Protein AF-A0A7R9QHU3-F1 (afdb_monomer_lite)

Sequence (193 aa):
MTLNDFYNGLKALDESSGYHNIDVPKVTAHYLKGVNTSDSLALRTAFSALAGDLMLGCPTYLFAKRFAQTVKESQRVYFYELLYATNYFAKLMNCDVKTVGICHAMDLPFVFGLPLLDPNNYTPEDLFYSNYIMKMWTKFATDGHLNRDWPQLLNDDPSGAPKVHGLDPKNLPLVLKDPFHETCDGVWADYFL

pLDDT: mean 91.59, std 7.09, range [64.44, 98.0]

Organism: NCBI:txid1979941

Secondary structure (DSSP, 8-state):
--HHHHHHHHHHHHHHHS-----HHHHHHHHTTT--TT-HHHHHHHHHHHHHIIIIIHHHHHHHHHHHHHS-TTS----EEE----HHHHHHTT--HHHH-SPTTTTHHHHTTHHHH-TTSS-HHHHHHHHHHHHHHHHHHHHS---TTS--SS-S-TTSPPEEEEE-TTS-SEEEESTTIIIIIIIIHHHH-

InterPro domains:
  IPR002018 Carboxylesterase, type B [PF00135] (26-156)
  IPR029058 Alpha/Beta hydrolase fold [G3DSA:3.40.50.1820] (1-192)
  IPR029058 Alpha/Beta hydrolase fold [SSF53474] (18-184)
  IPR050654 Acetylcholinesterase-related enzymes [PTHR43918] (19-150)

Foldseek 3Di:
DAPVVLLVLVVVCCVPVVLHDAPSVLLCCVLCPVFPRVDPLSSLQSSLVSCCCSPPNLLPLVVLLVCCLPDDLVQFGFAADEQDAWPLVCVVVVHPCVRHNDDPPRCVCLCVVVCVVCVVSGDPLSNQLSVVNVVQVVCCVPPVDDDPLGDTQAHVHSVAFGWYQYRDSVDGRDIDTNPCCCPNVVRNVVSND

Radius of gyration: 18.26 Å; chains: 1; bounding box: 40×47×42 Å

Structure (mmCIF, N/CA/C/O backbone):
data_AF-A0A7R9QHU3-F1
#
_entry.id   AF-A0A7R9QHU3-F1
#
loop_
_atom_site.group_PDB
_atom_site.id
_atom_site.type_symbol
_atom_site.label_atom_id
_atom_site.label_alt_id
_atom_site.label_comp_id
_atom_site.label_asym_id
_atom_site.label_entity_id
_atom_site.label_seq_id
_atom_site.pdbx_PDB_ins_code
_atom_site.Cartn_x
_atom_site.Cartn_y
_atom_site.Cartn_z
_atom_site.occupancy
_atom_site.B_iso_or_equiv
_atom_site.auth_seq_id
_atom_site.auth_comp_id
_atom_site.auth_asym_id
_atom_site.auth_atom_id
_atom_site.pdbx_PDB_model_num
ATOM 1 N N . MET A 1 1 ? 11.045 5.238 -19.648 1.00 89.69 1 MET A N 1
ATOM 2 C CA . MET A 1 1 ? 11.011 6.364 -18.708 1.00 89.69 1 MET A CA 1
ATOM 3 C C . MET A 1 1 ? 12.435 6.808 -18.530 1.00 89.69 1 MET A C 1
ATOM 5 O O . MET A 1 1 ? 13.282 5.999 -18.172 1.00 89.69 1 MET A O 1
ATOM 9 N N . THR A 1 2 ? 12.693 8.053 -18.875 1.00 96.31 2 THR A N 1
ATOM 10 C CA . THR A 1 2 ? 13.937 8.753 -18.586 1.00 96.31 2 THR A CA 1
ATOM 11 C C . THR A 1 2 ? 13.806 9.491 -17.257 1.00 96.31 2 THR A C 1
ATOM 13 O O . THR A 1 2 ? 12.703 9.661 -16.735 1.00 96.31 2 THR A O 1
ATOM 16 N N . LEU A 1 3 ? 14.922 9.980 -16.722 1.00 95.44 3 LEU A N 1
ATOM 17 C CA . LEU A 1 3 ? 14.892 10.844 -15.545 1.00 95.44 3 LEU A CA 1
ATOM 18 C C . LEU A 1 3 ? 14.071 12.128 -15.800 1.00 95.44 3 LEU A C 1
ATOM 20 O O . LEU A 1 3 ? 13.355 12.595 -14.921 1.00 95.44 3 LEU A O 1
ATOM 24 N N . ASN A 1 4 ? 14.109 12.665 -17.023 1.00 96.38 4 ASN A N 1
ATOM 25 C CA . ASN A 1 4 ? 13.292 13.818 -17.406 1.00 96.38 4 ASN A CA 1
ATOM 26 C C . ASN A 1 4 ? 11.789 13.489 -17.385 1.00 96.38 4 ASN A C 1
ATOM 28 O O . ASN A 1 4 ? 10.991 14.295 -16.914 1.00 96.38 4 ASN A O 1
ATOM 32 N N . ASP A 1 5 ? 11.408 12.289 -17.836 1.00 96.12 5 ASP A N 1
ATOM 33 C CA . ASP A 1 5 ? 10.018 11.822 -17.761 1.00 96.12 5 ASP A CA 1
ATOM 34 C C . ASP A 1 5 ? 9.541 11.718 -16.306 1.00 96.12 5 ASP A C 1
ATOM 36 O O . ASP A 1 5 ? 8.406 12.086 -16.022 1.00 96.12 5 ASP A O 1
ATOM 40 N N . PHE A 1 6 ? 10.401 11.262 -15.384 1.00 96.19 6 PHE A N 1
ATOM 41 C CA . PHE A 1 6 ? 10.091 11.192 -13.951 1.00 96.19 6 PHE A CA 1
ATOM 42 C C . PHE A 1 6 ? 9.749 12.580 -13.388 1.00 96.19 6 PHE A C 1
ATOM 44 O O . PHE A 1 6 ? 8.698 12.762 -12.775 1.00 96.19 6 PHE A O 1
ATOM 51 N N . TYR A 1 7 ? 10.599 13.581 -13.647 1.00 95.06 7 TYR A N 1
ATOM 52 C CA . TYR A 1 7 ? 10.363 14.954 -13.188 1.00 95.06 7 TYR A CA 1
ATOM 53 C C . TYR A 1 7 ? 9.100 15.568 -13.789 1.00 95.06 7 TYR A C 1
ATOM 55 O O . TYR A 1 7 ? 8.327 16.211 -13.079 1.00 95.06 7 TYR A O 1
ATOM 63 N N . ASN A 1 8 ? 8.882 15.381 -15.091 1.00 94.44 8 ASN A N 1
ATOM 64 C CA . ASN A 1 8 ? 7.693 15.906 -15.758 1.00 94.44 8 ASN A CA 1
ATOM 65 C C . ASN A 1 8 ? 6.422 15.216 -15.257 1.00 94.44 8 ASN A C 1
ATOM 67 O O . ASN A 1 8 ? 5.408 15.881 -15.072 1.00 94.44 8 ASN A O 1
ATOM 71 N N . GLY A 1 9 ? 6.489 13.911 -14.983 1.00 93.81 9 GLY A N 1
ATOM 72 C CA . GLY A 1 9 ? 5.398 13.164 -14.371 1.00 93.81 9 GLY A CA 1
ATOM 73 C C . GLY A 1 9 ? 5.040 13.695 -12.984 1.00 93.81 9 GLY A C 1
ATOM 74 O O . GLY A 1 9 ? 3.865 13.905 -12.709 1.00 93.81 9 GLY A O 1
ATOM 75 N N . LEU A 1 10 ? 6.035 13.978 -12.136 1.00 92.75 10 LEU A N 1
ATOM 76 C CA . LEU A 1 10 ? 5.798 14.540 -10.802 1.00 92.75 10 LEU A CA 1
ATOM 77 C C . LEU A 1 10 ? 5.143 15.925 -10.879 1.00 92.75 10 LEU A C 1
ATOM 79 O O . LEU A 1 10 ? 4.181 16.182 -10.166 1.00 92.75 10 LEU A O 1
ATOM 83 N N . LYS A 1 11 ? 5.604 16.792 -11.786 1.00 90.44 11 LYS A N 1
ATOM 84 C CA . LYS A 1 11 ? 4.978 18.107 -12.009 1.00 90.44 11 LYS A CA 1
ATOM 85 C C . LYS A 1 11 ? 3.532 17.985 -12.490 1.00 90.44 11 LYS A C 1
ATOM 87 O O . LYS A 1 11 ? 2.659 18.675 -11.985 1.00 90.44 11 LYS A O 1
ATOM 92 N N . ALA A 1 12 ? 3.263 17.069 -13.420 1.00 90.19 12 ALA A N 1
ATOM 93 C CA . ALA A 1 12 ? 1.901 16.824 -13.886 1.00 90.19 12 ALA A CA 1
ATOM 94 C C . ALA A 1 12 ? 0.993 16.283 -12.762 1.00 90.19 12 ALA A C 1
ATOM 96 O O . ALA A 1 12 ? -0.193 16.614 -12.706 1.00 90.19 12 ALA A O 1
ATOM 97 N N . LEU A 1 13 ? 1.534 15.464 -11.853 1.00 88.25 13 LEU A N 1
ATOM 98 C CA . LEU A 1 13 ? 0.808 14.993 -10.672 1.00 88.25 13 LEU A CA 1
ATOM 99 C C . LEU A 1 13 ? 0.536 16.129 -9.673 1.00 88.25 13 LEU A C 1
ATOM 101 O O . LEU A 1 13 ? -0.584 16.226 -9.184 1.00 88.25 13 LEU A O 1
ATOM 105 N N . ASP A 1 14 ? 1.499 17.013 -9.412 1.00 86.06 14 ASP A N 1
ATOM 106 C CA . ASP A 1 14 ? 1.311 18.220 -8.583 1.00 86.06 14 ASP A CA 1
ATOM 107 C C . ASP A 1 14 ? 0.169 19.099 -9.128 1.00 86.06 14 ASP A C 1
ATOM 109 O O . ASP A 1 14 ? -0.769 19.445 -8.413 1.00 86.06 14 ASP A O 1
ATOM 113 N N . GLU A 1 15 ? 0.173 19.360 -10.437 1.00 83.94 15 GLU A N 1
ATOM 114 C CA . GLU A 1 15 ? -0.852 20.174 -11.101 1.00 83.94 15 GLU A CA 1
ATOM 115 C C . GLU A 1 15 ? -2.251 19.538 -11.072 1.00 83.94 15 GLU A C 1
ATOM 117 O O . GLU A 1 15 ? -3.251 20.249 -10.953 1.00 83.94 15 GLU A O 1
ATOM 122 N N . SER A 1 16 ? -2.341 18.210 -11.193 1.00 81.62 16 SER A N 1
ATOM 123 C CA . SER A 1 16 ? -3.623 17.496 -11.310 1.00 81.62 16 SER A CA 1
ATOM 124 C C . SER A 1 16 ? -4.210 17.024 -9.982 1.00 81.62 16 SER A C 1
ATOM 126 O O . SER A 1 16 ? -5.420 16.817 -9.897 1.00 81.62 16 SER A O 1
ATOM 128 N N . SER A 1 17 ? -3.385 16.848 -8.952 1.00 73.62 17 SER A N 1
ATOM 129 C CA . SER A 1 17 ? -3.816 16.303 -7.661 1.00 73.62 17 SER A CA 1
ATOM 130 C C . SER A 1 17 ? -4.460 17.341 -6.736 1.00 73.62 17 SER A C 1
ATOM 132 O O . SER A 1 17 ? -5.126 16.971 -5.773 1.00 73.62 17 SER A O 1
ATOM 134 N N . GLY A 1 18 ? -4.306 18.638 -7.028 1.00 71.75 18 GLY A N 1
ATOM 135 C CA . GLY A 1 18 ? -4.856 19.732 -6.217 1.00 71.75 18 GLY A CA 1
ATOM 136 C C . GLY A 1 18 ? -4.075 20.016 -4.926 1.00 71.75 18 GLY A C 1
ATOM 137 O O . GLY A 1 18 ? -4.385 20.985 -4.233 1.00 71.75 18 GLY A O 1
ATOM 138 N N . TYR A 1 19 ? -3.038 19.225 -4.626 1.00 68.75 19 TYR A N 1
ATOM 139 C CA . TYR A 1 19 ? -2.093 19.431 -3.524 1.00 68.75 19 TYR A CA 1
ATOM 140 C C . TYR A 1 19 ? -0.988 20.398 -3.963 1.00 68.75 19 TYR A C 1
ATOM 142 O O . TYR A 1 19 ? 0.171 20.025 -4.080 1.00 68.75 19 TYR A O 1
ATOM 150 N N . HIS A 1 20 ? -1.362 21.629 -4.310 1.00 69.19 20 HIS A N 1
ATOM 151 C CA . HIS A 1 20 ? -0.448 22.582 -4.936 1.00 69.19 20 HIS A CA 1
ATOM 152 C C . HIS A 1 20 ? 0.850 22.794 -4.132 1.00 69.19 20 HIS A C 1
ATOM 154 O O . HIS A 1 20 ? 0.797 23.055 -2.928 1.00 69.19 20 HIS A O 1
ATOM 160 N N . ASN A 1 21 ? 1.982 22.849 -4.848 1.00 84.06 21 ASN A N 1
ATOM 161 C CA . ASN A 1 21 ? 3.332 23.184 -4.366 1.00 84.06 21 ASN A CA 1
ATOM 162 C C . ASN A 1 21 ? 4.138 22.009 -3.784 1.00 84.06 21 ASN A C 1
ATOM 164 O O . ASN A 1 21 ? 4.861 22.184 -2.798 1.00 84.06 21 ASN A O 1
ATOM 168 N N . ILE A 1 22 ? 4.079 20.830 -4.409 1.00 89.38 22 ILE A N 1
ATOM 169 C CA . ILE A 1 22 ? 4.993 19.728 -4.076 1.00 89.38 22 ILE A CA 1
ATOM 170 C C . ILE A 1 22 ? 6.465 20.176 -4.208 1.00 89.38 22 ILE A C 1
ATOM 172 O O . ILE A 1 22 ? 6.896 20.701 -5.239 1.00 89.38 22 ILE A O 1
ATOM 176 N N . ASP A 1 23 ? 7.278 19.907 -3.179 1.00 91.56 23 ASP A N 1
ATOM 177 C CA . ASP A 1 23 ? 8.732 20.115 -3.218 1.00 91.56 23 ASP A CA 1
ATOM 178 C C . ASP A 1 23 ? 9.370 19.018 -4.082 1.00 91.56 23 ASP A C 1
ATOM 180 O O . ASP A 1 23 ? 9.731 17.931 -3.619 1.00 91.56 23 ASP A O 1
ATOM 184 N N . VAL A 1 24 ? 9.467 19.305 -5.382 1.00 90.50 24 VAL A N 1
ATOM 185 C CA . VAL A 1 24 ? 10.004 18.381 -6.388 1.00 90.50 24 VAL A CA 1
ATOM 186 C C . VAL A 1 24 ? 11.401 17.865 -6.007 1.00 90.50 24 VAL A C 1
ATOM 188 O O . VAL A 1 24 ? 11.597 16.648 -6.086 1.00 90.50 24 VAL A O 1
ATOM 191 N N . PRO A 1 25 ? 12.375 18.701 -5.582 1.00 92.06 25 PRO A N 1
ATOM 192 C CA . PRO A 1 25 ? 13.653 18.219 -5.057 1.00 92.06 25 PRO A CA 1
ATOM 193 C C . PRO A 1 25 ? 13.531 17.237 -3.883 1.00 92.06 25 PRO A C 1
ATOM 195 O O . PRO A 1 25 ? 14.127 16.160 -3.961 1.00 92.06 25 PRO A O 1
ATOM 198 N N . LYS A 1 26 ? 12.763 17.567 -2.832 1.00 93.31 26 LYS A N 1
ATOM 199 C CA . LYS A 1 26 ? 12.579 16.711 -1.640 1.00 93.31 26 LYS A CA 1
ATOM 200 C C . LYS A 1 26 ? 11.989 15.356 -2.026 1.00 93.31 26 LYS A C 1
ATOM 202 O O . LYS A 1 26 ? 12.568 14.317 -1.706 1.00 93.31 26 LYS A O 1
ATOM 207 N N . VAL A 1 27 ? 10.875 15.363 -2.759 1.00 94.81 27 VAL A N 1
ATOM 208 C CA . VAL A 1 27 ? 10.176 14.139 -3.180 1.00 94.81 27 VAL A CA 1
ATOM 209 C C . VAL A 1 27 ? 11.062 13.302 -4.097 1.00 94.81 27 VAL A C 1
ATOM 211 O O . VAL A 1 27 ? 11.220 12.100 -3.889 1.00 94.81 27 VAL A O 1
ATOM 214 N N . THR A 1 28 ? 11.710 13.920 -5.085 1.00 94.75 28 THR A N 1
ATOM 215 C CA . THR A 1 28 ? 12.564 13.172 -6.015 1.00 94.75 28 THR A CA 1
ATOM 216 C C . THR A 1 28 ? 13.770 12.552 -5.306 1.00 94.75 28 THR A C 1
ATOM 218 O O . THR A 1 28 ? 14.127 11.411 -5.598 1.00 94.75 28 THR A O 1
ATOM 221 N N . ALA A 1 29 ? 14.384 13.260 -4.353 1.00 95.44 29 ALA A N 1
ATOM 222 C CA . ALA A 1 29 ? 15.497 12.728 -3.572 1.00 95.44 29 ALA A CA 1
ATOM 223 C C . ALA A 1 29 ? 15.094 11.499 -2.741 1.00 95.44 29 ALA A C 1
ATOM 225 O O . ALA A 1 29 ? 15.884 10.560 -2.642 1.00 95.44 29 ALA A O 1
ATOM 226 N N . HIS A 1 30 ? 13.873 11.478 -2.193 1.00 97.06 30 HIS A N 1
ATOM 227 C CA . HIS A 1 30 ? 13.332 10.320 -1.474 1.00 97.06 30 HIS A CA 1
ATOM 228 C C . HIS A 1 30 ? 13.179 9.103 -2.392 1.00 97.06 30 HIS A C 1
ATOM 230 O O . HIS A 1 30 ? 13.771 8.056 -2.137 1.00 97.06 30 HIS A O 1
ATOM 236 N N . TYR A 1 31 ? 12.455 9.254 -3.506 1.00 96.94 31 TYR A N 1
ATOM 237 C CA . TYR A 1 31 ? 12.106 8.128 -4.382 1.00 96.94 31 TYR A CA 1
ATOM 238 C C . TYR A 1 31 ? 13.239 7.649 -5.292 1.00 96.94 31 TYR A C 1
ATOM 240 O O . TYR A 1 31 ? 13.209 6.506 -5.743 1.00 96.94 31 TYR A O 1
ATOM 248 N N . LEU A 1 32 ? 14.245 8.481 -5.573 1.00 97.12 32 LEU A N 1
ATOM 249 C CA . LEU A 1 32 ? 15.414 8.075 -6.361 1.00 97.12 32 LEU A CA 1
ATOM 250 C C . LEU A 1 32 ? 16.606 7.632 -5.503 1.00 97.12 32 LEU A C 1
ATOM 252 O O . LEU A 1 32 ? 17.664 7.299 -6.046 1.00 97.12 32 LEU A O 1
ATOM 256 N N . LYS A 1 33 ? 16.463 7.587 -4.173 1.00 96.94 33 LYS A N 1
ATOM 257 C CA . LYS A 1 33 ? 17.523 7.125 -3.272 1.00 96.94 33 LYS A CA 1
ATOM 258 C C . LYS A 1 33 ? 17.899 5.673 -3.587 1.00 96.94 33 LYS A C 1
ATOM 260 O O . LYS A 1 33 ? 17.120 4.752 -3.375 1.00 96.94 33 LYS A O 1
ATOM 265 N N . GLY A 1 34 ? 19.119 5.468 -4.085 1.00 96.06 34 GLY A N 1
ATOM 266 C CA . GLY A 1 34 ? 19.627 4.140 -4.456 1.00 96.06 34 GLY A CA 1
ATOM 267 C C . GLY A 1 34 ? 19.073 3.580 -5.773 1.00 96.06 34 GLY A C 1
ATOM 268 O O . GLY A 1 34 ? 19.388 2.446 -6.125 1.00 96.06 34 GLY A O 1
ATOM 269 N N . VAL A 1 35 ? 18.286 4.358 -6.522 1.00 96.44 35 VAL A N 1
ATOM 270 C CA . VAL A 1 35 ? 17.741 3.952 -7.823 1.00 96.44 35 VAL A CA 1
ATOM 271 C C . VAL A 1 35 ? 18.787 4.159 -8.917 1.00 96.44 35 VAL A C 1
ATOM 273 O O . VAL A 1 35 ? 19.376 5.233 -9.042 1.00 96.44 35 VAL A O 1
ATOM 276 N N . ASN A 1 36 ? 18.993 3.147 -9.764 1.00 96.50 36 ASN A N 1
ATOM 277 C CA . ASN A 1 36 ? 19.787 3.305 -10.980 1.00 96.50 36 ASN A CA 1
ATOM 278 C C . ASN A 1 36 ? 19.001 4.132 -12.009 1.00 96.50 36 ASN A C 1
ATOM 280 O O . ASN A 1 36 ? 18.153 3.608 -12.725 1.00 96.50 36 ASN A O 1
ATOM 284 N N . THR A 1 37 ? 19.307 5.423 -12.114 1.00 95.38 37 THR A N 1
ATOM 285 C CA . THR A 1 37 ? 18.596 6.357 -13.005 1.00 95.38 37 THR A CA 1
ATOM 286 C C . THR A 1 37 ? 18.874 6.138 -14.496 1.00 95.38 37 THR A C 1
ATOM 288 O O . THR A 1 37 ? 18.213 6.749 -15.333 1.00 95.38 37 THR A O 1
ATOM 291 N N . SER A 1 38 ? 19.819 5.261 -14.853 1.00 95.56 38 SER A N 1
ATOM 292 C CA . SER A 1 38 ? 20.010 4.813 -16.241 1.00 95.56 38 SER A CA 1
ATOM 293 C C . SER A 1 38 ? 19.126 3.615 -16.605 1.00 95.56 38 SER A C 1
ATOM 295 O O . SER A 1 38 ? 18.977 3.299 -17.784 1.00 95.56 38 SER A O 1
ATOM 297 N N . ASP A 1 39 ? 18.528 2.949 -15.615 1.00 95.56 39 ASP A N 1
ATOM 298 C CA . ASP A 1 39 ? 17.605 1.840 -15.827 1.00 95.56 39 ASP A CA 1
ATOM 299 C C . ASP A 1 39 ? 16.163 2.361 -15.916 1.00 95.56 39 ASP A C 1
ATOM 301 O O . ASP A 1 39 ? 15.576 2.855 -14.949 1.00 95.56 39 ASP A O 1
ATOM 305 N N . SER A 1 40 ? 15.565 2.225 -17.103 1.00 93.75 40 SER A N 1
ATOM 306 C CA . SER A 1 40 ? 14.185 2.655 -17.322 1.00 93.75 40 SER A CA 1
ATOM 307 C C . SER A 1 40 ? 13.179 1.881 -16.472 1.00 93.75 40 SER A C 1
ATOM 309 O O . SER A 1 40 ? 12.099 2.425 -16.240 1.00 93.75 40 SER A O 1
ATOM 311 N N . LEU A 1 41 ? 13.437 0.625 -16.107 1.00 91.62 41 LEU A N 1
ATOM 312 C CA . LEU A 1 41 ? 12.518 -0.141 -15.273 1.00 91.62 41 LEU A CA 1
ATOM 313 C C . LEU A 1 41 ? 12.592 0.361 -13.834 1.00 91.62 41 LEU A C 1
ATOM 315 O O . LEU A 1 41 ? 11.556 0.693 -13.272 1.00 91.62 41 LEU A O 1
ATOM 319 N N . ALA A 1 42 ? 13.801 0.533 -13.296 1.00 93.31 42 ALA A N 1
ATOM 320 C CA . ALA A 1 42 ? 14.000 1.060 -11.947 1.00 93.31 42 ALA A CA 1
ATOM 321 C C . ALA A 1 42 ? 13.347 2.443 -11.760 1.00 93.31 42 ALA A C 1
ATOM 323 O O . ALA A 1 42 ? 12.652 2.671 -10.771 1.00 93.31 42 ALA A O 1
ATOM 324 N N . LEU A 1 43 ? 13.484 3.342 -12.746 1.00 94.94 43 LEU A N 1
ATOM 325 C CA . LEU A 1 43 ? 12.793 4.637 -12.739 1.00 94.94 43 LEU A CA 1
ATOM 326 C C . LEU A 1 43 ? 11.265 4.501 -12.772 1.00 94.94 43 LEU A C 1
ATOM 328 O O . LEU A 1 43 ? 10.578 5.218 -12.047 1.00 94.94 43 LEU A O 1
ATOM 332 N N . ARG A 1 44 ? 10.723 3.588 -13.594 1.00 92.44 44 ARG A N 1
ATOM 333 C CA . ARG A 1 44 ? 9.272 3.337 -13.651 1.00 92.44 44 ARG A CA 1
ATOM 334 C C . ARG A 1 44 ? 8.754 2.817 -12.319 1.00 92.44 44 ARG A C 1
ATOM 336 O O . ARG A 1 44 ? 7.749 3.328 -11.849 1.00 92.44 44 ARG A O 1
ATOM 343 N N . THR A 1 45 ? 9.443 1.858 -11.709 1.00 92.19 45 THR A N 1
ATOM 344 C CA . THR A 1 45 ? 9.066 1.305 -10.405 1.00 92.19 45 THR A CA 1
ATOM 345 C C . THR A 1 45 ? 9.086 2.384 -9.321 1.00 92.19 45 THR A C 1
ATOM 347 O O . THR A 1 45 ? 8.118 2.507 -8.574 1.00 92.19 45 THR A O 1
ATOM 350 N N . ALA A 1 46 ? 10.125 3.227 -9.281 1.00 94.69 46 ALA A N 1
ATOM 351 C CA . ALA A 1 46 ? 10.196 4.354 -8.348 1.00 94.69 46 ALA A CA 1
ATOM 352 C C . ALA A 1 46 ? 9.053 5.362 -8.558 1.00 94.69 46 ALA A C 1
ATOM 354 O O . ALA A 1 46 ? 8.455 5.838 -7.596 1.00 94.69 46 ALA A O 1
ATOM 355 N N . PHE A 1 47 ? 8.713 5.662 -9.815 1.00 94.81 47 PHE A N 1
ATOM 356 C CA . PHE A 1 47 ? 7.612 6.568 -10.136 1.00 94.81 47 PHE A CA 1
ATOM 357 C C . PHE A 1 47 ? 6.245 5.968 -9.789 1.00 94.81 47 PHE A C 1
ATOM 359 O O . PHE A 1 47 ? 5.371 6.676 -9.301 1.00 94.81 47 PHE A O 1
ATOM 366 N N . SER A 1 48 ? 6.051 4.666 -10.013 1.00 92.50 48 SER A N 1
ATOM 367 C CA . SER A 1 48 ? 4.836 3.953 -9.610 1.00 92.50 48 SER A CA 1
ATOM 368 C C . SER A 1 48 ? 4.637 3.983 -8.094 1.00 92.50 48 SER A C 1
ATOM 370 O O . SER A 1 48 ? 3.517 4.229 -7.656 1.00 92.50 48 SER A O 1
ATOM 372 N N . ALA A 1 49 ? 5.705 3.801 -7.307 1.00 93.62 49 ALA A N 1
ATOM 373 C CA . ALA A 1 49 ? 5.649 3.943 -5.852 1.00 93.62 49 ALA A CA 1
ATOM 374 C C . ALA A 1 49 ? 5.256 5.373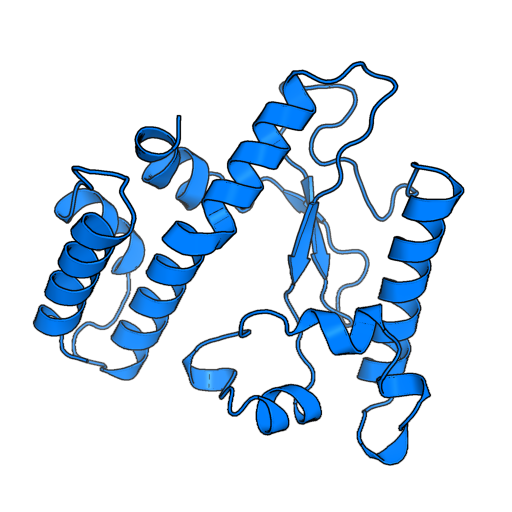 -5.444 1.00 93.62 49 ALA A C 1
ATOM 376 O O . ALA A 1 49 ? 4.294 5.553 -4.705 1.00 93.62 49 ALA A O 1
ATOM 377 N N . LEU A 1 50 ? 5.917 6.386 -6.021 1.00 95.06 50 LEU A N 1
ATOM 378 C CA . LEU A 1 50 ? 5.580 7.796 -5.807 1.00 95.06 50 LEU A CA 1
ATOM 379 C C . LEU A 1 50 ? 4.104 8.077 -6.091 1.00 95.06 50 LEU A C 1
ATOM 381 O O . LEU A 1 50 ? 3.413 8.665 -5.262 1.00 95.06 50 LEU A O 1
ATOM 385 N N . ALA A 1 51 ? 3.621 7.681 -7.269 1.00 92.81 51 ALA A N 1
ATOM 386 C CA . ALA A 1 51 ? 2.250 7.943 -7.685 1.00 92.81 51 ALA A CA 1
ATOM 387 C C . ALA A 1 51 ? 1.240 7.211 -6.789 1.00 92.81 51 ALA A C 1
ATOM 389 O O . ALA A 1 51 ? 0.214 7.786 -6.433 1.00 92.81 51 ALA A O 1
ATOM 390 N N . GLY A 1 52 ? 1.535 5.969 -6.392 1.00 92.75 52 GLY A N 1
ATOM 391 C CA . GLY A 1 52 ? 0.708 5.202 -5.462 1.00 92.75 52 GLY A CA 1
ATOM 392 C C . GLY A 1 52 ? 0.599 5.864 -4.089 1.00 92.75 52 GLY A C 1
ATOM 393 O O . GLY A 1 52 ? -0.508 5.999 -3.564 1.00 92.75 52 GLY A O 1
ATOM 394 N N . ASP A 1 53 ? 1.721 6.336 -3.545 1.00 94.94 53 ASP A N 1
ATOM 395 C CA . ASP A 1 53 ? 1.769 7.020 -2.252 1.00 94.94 53 ASP A CA 1
ATOM 396 C C . ASP A 1 53 ? 1.031 8.360 -2.287 1.00 94.94 53 ASP A C 1
ATOM 398 O O . ASP A 1 53 ? 0.236 8.631 -1.389 1.00 94.94 53 ASP A O 1
ATOM 402 N N . LEU A 1 54 ? 1.227 9.157 -3.344 1.00 92.44 54 LEU A N 1
ATOM 403 C CA . LEU A 1 54 ? 0.551 10.443 -3.530 1.00 92.44 54 LEU A CA 1
ATOM 404 C C . LEU A 1 54 ? -0.964 10.284 -3.713 1.00 92.44 54 LEU A C 1
ATOM 406 O O . LEU A 1 54 ? -1.740 11.018 -3.110 1.00 92.44 54 LEU A O 1
ATOM 410 N N . MET A 1 55 ? -1.402 9.351 -4.561 1.00 90.06 55 MET A N 1
ATOM 411 C CA . MET A 1 55 ? -2.811 9.273 -4.964 1.00 90.06 55 MET A CA 1
ATOM 412 C C . MET A 1 55 ? -3.686 8.466 -4.002 1.00 90.06 55 MET A C 1
ATOM 414 O O . MET A 1 55 ? -4.889 8.711 -3.935 1.00 90.06 55 MET A O 1
ATOM 418 N N . LEU A 1 56 ? -3.126 7.469 -3.308 1.00 91.56 56 LEU A N 1
ATOM 419 C CA . LEU A 1 56 ? -3.909 6.517 -2.513 1.00 91.56 56 LEU A CA 1
ATOM 420 C C . LEU A 1 56 ? -3.282 6.231 -1.150 1.00 91.56 56 LEU A C 1
ATOM 422 O O . LEU A 1 56 ? -3.953 6.404 -0.131 1.00 91.56 56 LEU A O 1
ATOM 426 N N . GLY A 1 57 ? -2.027 5.778 -1.126 1.00 95.00 57 GLY A N 1
ATOM 427 C CA . GLY A 1 57 ? -1.390 5.200 0.057 1.00 95.00 57 GLY A CA 1
ATOM 428 C C . GLY A 1 57 ? -1.328 6.174 1.229 1.00 95.00 57 GLY A C 1
ATOM 429 O O . GLY A 1 57 ? -1.975 5.957 2.258 1.00 95.00 57 GLY A O 1
ATOM 430 N N . CYS A 1 58 ? -0.600 7.278 1.062 1.00 96.12 58 CYS A N 1
ATOM 431 C CA . CYS A 1 58 ? -0.372 8.225 2.146 1.00 96.12 58 CYS A CA 1
ATOM 432 C C . CYS A 1 58 ? -1.615 9.024 2.559 1.00 96.12 58 CYS A C 1
ATOM 434 O O . CYS A 1 58 ? -1.834 9.118 3.768 1.00 96.12 58 CYS A O 1
ATOM 436 N N . PRO A 1 59 ? -2.484 9.517 1.652 1.00 94.50 59 PRO A N 1
ATOM 437 C CA . PRO A 1 59 ? -3.758 10.112 2.056 1.00 94.50 59 PRO A CA 1
ATOM 438 C C . PRO A 1 59 ? -4.607 9.165 2.914 1.00 94.50 59 PRO A C 1
ATOM 440 O O . PRO A 1 59 ? -5.131 9.568 3.953 1.00 94.50 59 PRO A O 1
ATOM 443 N N . THR A 1 60 ? -4.703 7.888 2.523 1.00 96.25 60 THR A N 1
ATOM 444 C CA . THR A 1 60 ? -5.501 6.884 3.247 1.00 96.25 60 THR A CA 1
ATOM 445 C C . THR A 1 60 ? -4.895 6.563 4.611 1.00 96.25 60 THR A C 1
ATOM 447 O O . THR A 1 60 ? -5.614 6.513 5.611 1.00 96.25 60 THR A O 1
ATOM 450 N N . TYR A 1 61 ? -3.573 6.385 4.676 1.00 97.12 61 TYR A N 1
ATOM 451 C CA . TYR A 1 61 ? -2.858 6.145 5.928 1.00 97.12 61 TYR A CA 1
ATOM 452 C C . TYR A 1 61 ? -2.972 7.323 6.897 1.00 97.12 61 TYR A C 1
ATOM 454 O O . TYR A 1 61 ? -3.339 7.127 8.055 1.00 97.12 61 TYR A O 1
ATOM 462 N N . LEU A 1 62 ? -2.706 8.548 6.437 1.00 95.56 62 LEU A N 1
ATOM 463 C CA . LEU A 1 62 ? -2.757 9.743 7.280 1.00 95.56 62 LEU A CA 1
ATOM 464 C C . LEU A 1 62 ? -4.177 10.019 7.768 1.00 95.56 62 LEU A C 1
ATOM 466 O O . LEU A 1 62 ? -4.360 10.335 8.945 1.00 95.56 62 LEU A O 1
ATOM 470 N N . PHE A 1 63 ? -5.187 9.815 6.914 1.00 95.12 63 PHE A N 1
ATOM 471 C CA . PHE A 1 63 ? -6.585 9.839 7.334 1.00 95.12 63 PHE A CA 1
ATOM 472 C C . PHE A 1 63 ? -6.846 8.818 8.445 1.00 95.12 63 PHE A C 1
ATOM 474 O O . PHE A 1 63 ? -7.350 9.188 9.502 1.00 95.12 63 PHE A O 1
ATOM 481 N N . ALA A 1 64 ? -6.471 7.551 8.247 1.00 95.44 64 ALA A N 1
ATOM 482 C CA . ALA A 1 64 ? -6.705 6.496 9.229 1.00 95.44 64 ALA A CA 1
ATOM 483 C C . ALA A 1 64 ? -5.973 6.763 10.553 1.00 95.44 64 ALA A C 1
ATOM 485 O O . ALA A 1 64 ? -6.568 6.625 11.622 1.00 95.44 64 ALA A O 1
ATOM 486 N N . LYS A 1 65 ? -4.709 7.197 10.491 1.00 93.62 65 LYS A N 1
ATOM 487 C CA . LYS A 1 65 ? -3.892 7.567 11.653 1.00 93.62 65 LYS A CA 1
ATOM 488 C C . LYS A 1 65 ? -4.522 8.730 12.411 1.00 93.62 65 LYS A C 1
ATOM 490 O O . LYS A 1 65 ? -4.708 8.640 13.623 1.00 93.62 65 LYS A O 1
ATOM 495 N N . ARG A 1 66 ? -4.912 9.802 11.714 1.00 92.25 66 ARG A N 1
ATOM 496 C CA . ARG A 1 66 ? -5.567 10.959 12.334 1.00 92.25 66 ARG A CA 1
ATOM 497 C C . ARG A 1 66 ? -6.919 10.582 12.927 1.00 92.25 66 ARG A C 1
ATOM 499 O O . ARG A 1 66 ? -7.219 10.975 14.051 1.00 92.25 66 ARG A O 1
ATOM 506 N N . PHE A 1 67 ? -7.709 9.791 12.208 1.00 92.75 67 PHE A N 1
ATOM 507 C CA . PHE A 1 67 ? -8.991 9.291 12.685 1.00 92.75 67 PHE A CA 1
ATOM 508 C C . PHE A 1 67 ? -8.803 8.490 13.978 1.00 92.75 67 PHE A C 1
ATOM 510 O O . PHE A 1 67 ? -9.417 8.833 14.986 1.00 92.75 67 PHE A O 1
ATOM 517 N N . ALA A 1 68 ? -7.861 7.542 14.004 1.00 92.31 68 ALA A N 1
ATOM 518 C CA . ALA A 1 68 ? -7.515 6.741 15.179 1.00 92.31 68 ALA A CA 1
ATOM 519 C C . ALA A 1 68 ? -7.122 7.576 16.415 1.00 92.31 68 ALA A C 1
ATOM 521 O O . ALA A 1 68 ? -7.420 7.179 17.533 1.00 92.31 68 ALA A O 1
ATOM 522 N N . GLN A 1 69 ? -6.508 8.750 16.235 1.00 89.69 69 GLN A N 1
ATOM 523 C CA . GLN A 1 69 ? -6.162 9.663 17.338 1.00 89.69 69 GLN A CA 1
ATOM 524 C C . GLN A 1 69 ? -7.354 10.456 17.892 1.00 89.69 69 GLN A C 1
ATOM 526 O O . GLN A 1 69 ? -7.263 11.028 18.976 1.00 89.69 69 GLN A O 1
ATOM 531 N N . THR A 1 70 ? -8.437 10.579 17.122 1.00 88.44 70 THR A N 1
ATOM 532 C CA . THR A 1 70 ? -9.583 11.451 17.450 1.00 88.44 70 THR A CA 1
ATOM 533 C C . THR A 1 70 ? -10.815 10.691 17.918 1.00 88.44 70 THR A C 1
ATOM 535 O O . THR A 1 70 ? -11.690 11.266 18.568 1.00 88.44 70 THR A O 1
ATOM 538 N N . VAL A 1 71 ? -10.908 9.413 17.564 1.00 86.50 71 VAL A N 1
ATOM 539 C CA . VAL A 1 71 ? -12.021 8.552 17.948 1.00 86.50 71 VAL A CA 1
ATOM 540 C C . VAL A 1 71 ? -11.968 8.213 19.438 1.00 86.50 71 VAL A C 1
ATOM 542 O O . VAL A 1 71 ? -10.928 8.300 20.087 1.00 86.50 71 VAL A O 1
ATOM 545 N N . LYS A 1 72 ? -13.116 7.839 20.010 1.00 77.81 72 LYS A N 1
ATOM 546 C CA . LYS A 1 72 ? -13.183 7.397 21.413 1.00 77.81 72 LYS A CA 1
ATOM 547 C C . LYS A 1 72 ? -12.450 6.063 21.569 1.00 77.81 72 LYS A C 1
ATOM 549 O O . LYS A 1 72 ? -12.472 5.267 20.642 1.00 77.81 72 LYS A O 1
ATOM 554 N N . GLU A 1 73 ? -11.947 5.751 22.764 1.00 69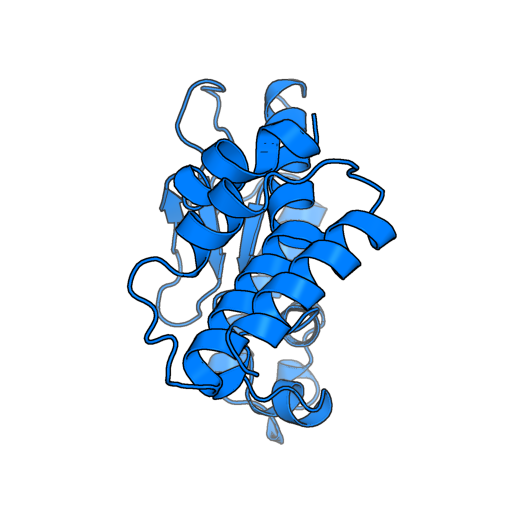.31 73 GLU A N 1
ATOM 555 C CA . GLU A 1 73 ? -11.293 4.458 23.072 1.00 69.31 73 GLU A CA 1
ATOM 556 C C . GLU A 1 73 ? -12.141 3.221 22.703 1.00 69.31 73 GLU A C 1
ATOM 558 O O . GLU A 1 73 ? -11.619 2.138 22.455 1.00 69.31 73 GLU A O 1
ATOM 563 N N . SER A 1 74 ? -13.471 3.360 22.632 1.00 72.12 74 SER A N 1
ATOM 564 C CA . SER A 1 74 ? -14.371 2.283 22.201 1.00 72.12 74 SER A CA 1
ATOM 565 C C . SER A 1 74 ? -14.387 2.031 20.686 1.00 72.12 74 SER A C 1
ATOM 567 O O . SER A 1 74 ? -14.944 1.025 20.245 1.00 72.12 74 SER A O 1
ATOM 569 N N . GLN A 1 75 ? -13.816 2.930 19.885 1.00 83.38 75 GLN A N 1
ATOM 570 C CA . GLN A 1 75 ? -13.760 2.860 18.430 1.00 83.38 75 GLN A CA 1
ATOM 571 C C . GLN A 1 75 ? -12.361 2.424 18.006 1.00 83.38 75 GLN A C 1
ATOM 573 O O . GLN A 1 75 ? -11.367 3.067 18.325 1.00 83.38 75 GLN A O 1
ATOM 578 N N . ARG A 1 76 ? -12.299 1.322 17.262 1.00 88.88 76 ARG A N 1
ATOM 579 C CA . ARG A 1 76 ? -11.044 0.695 16.854 1.00 88.88 76 ARG A CA 1
ATOM 580 C C . ARG A 1 76 ? -10.777 0.973 15.391 1.00 88.88 76 ARG A C 1
ATOM 582 O O . ARG A 1 76 ? -11.659 0.769 14.557 1.00 88.88 76 ARG A O 1
ATOM 589 N N . VAL A 1 77 ? -9.561 1.396 15.081 1.00 93.62 77 VAL A N 1
ATOM 590 C CA . VAL A 1 77 ? -9.108 1.583 13.701 1.00 93.62 77 VAL A CA 1
ATOM 591 C C . VAL A 1 77 ? -8.110 0.487 13.376 1.00 93.62 77 VAL A C 1
ATOM 593 O O . VAL A 1 77 ? -7.183 0.246 14.142 1.00 93.62 77 VAL A O 1
ATOM 596 N N . TYR A 1 78 ? -8.300 -0.172 12.240 1.00 95.25 78 TYR A N 1
ATOM 597 C CA . TYR A 1 78 ? -7.406 -1.199 11.716 1.00 95.25 78 TYR A CA 1
ATOM 598 C C . TYR A 1 78 ? -6.920 -0.760 10.338 1.00 95.25 78 TYR A C 1
ATOM 600 O O . TYR A 1 78 ? -7.663 -0.117 9.598 1.00 95.25 78 TYR A O 1
ATOM 608 N N . PHE A 1 79 ? -5.684 -1.106 9.997 1.00 96.19 79 PHE A N 1
ATOM 609 C CA . PHE A 1 79 ? -5.087 -0.778 8.708 1.00 96.19 79 PHE A CA 1
ATOM 610 C C . PHE A 1 79 ? -4.295 -1.979 8.203 1.00 96.19 79 PHE A C 1
ATOM 612 O O . PHE A 1 79 ? -3.573 -2.608 8.983 1.00 96.19 79 PHE A O 1
ATOM 619 N N . TYR A 1 80 ? -4.420 -2.294 6.916 1.00 96.31 80 TYR A N 1
ATOM 620 C CA . TYR A 1 80 ? -3.628 -3.339 6.279 1.00 96.31 80 TYR A CA 1
ATOM 621 C C . TYR A 1 80 ? -2.861 -2.801 5.078 1.00 96.31 80 TYR A C 1
ATOM 623 O O . TYR A 1 80 ? -3.308 -1.880 4.401 1.00 96.31 80 TYR A O 1
ATOM 631 N N . GLU A 1 81 ? -1.723 -3.426 4.808 1.00 96.00 81 GLU A N 1
ATOM 632 C CA . GLU A 1 81 ? -0.954 -3.252 3.584 1.00 96.00 81 GLU A CA 1
ATOM 633 C C . GLU A 1 81 ? -0.998 -4.564 2.802 1.00 96.00 81 GLU A C 1
ATOM 635 O O . GLU A 1 81 ? -0.722 -5.634 3.347 1.00 96.00 81 GLU A O 1
ATOM 640 N N . LEU A 1 82 ? -1.393 -4.497 1.532 1.00 95.88 82 LEU A N 1
ATOM 641 C CA . LEU A 1 82 ? -1.454 -5.668 0.666 1.00 95.88 82 LEU A CA 1
ATOM 642 C C . LEU A 1 82 ? -0.057 -5.979 0.117 1.00 95.88 82 LEU A C 1
ATOM 644 O O . LEU A 1 82 ? 0.479 -5.206 -0.669 1.00 95.88 82 LEU A O 1
ATOM 648 N N . LEU A 1 83 ? 0.502 -7.131 0.489 1.00 95.62 83 LEU A N 1
ATOM 649 C CA . LEU A 1 83 ? 1.854 -7.559 0.105 1.00 95.62 83 LEU A CA 1
ATOM 650 C C . LEU A 1 83 ? 1.856 -8.775 -0.832 1.00 95.62 83 LEU A C 1
ATOM 652 O O . LEU A 1 83 ? 2.909 -9.233 -1.274 1.00 95.62 83 LEU A O 1
ATOM 656 N N . TYR A 1 84 ? 0.673 -9.286 -1.172 1.00 95.44 84 TYR A N 1
ATOM 657 C CA . TYR A 1 84 ? 0.494 -10.398 -2.094 1.00 95.44 84 TYR A CA 1
ATOM 658 C C . TYR A 1 84 ? -0.656 -10.152 -3.060 1.00 95.44 84 TYR A C 1
ATOM 660 O O . TYR A 1 84 ? -1.728 -9.685 -2.674 1.00 95.44 84 TYR A O 1
ATOM 668 N N . ALA A 1 85 ? -0.449 -10.561 -4.309 1.00 94.31 85 ALA A N 1
ATOM 669 C CA . ALA A 1 85 ? -1.488 -10.622 -5.315 1.00 94.31 85 ALA A CA 1
ATOM 670 C C . ALA A 1 85 ? -1.421 -11.937 -6.091 1.00 94.31 85 ALA A C 1
ATOM 672 O O . ALA A 1 85 ? -0.347 -12.473 -6.361 1.00 94.31 85 ALA A O 1
ATOM 673 N N . THR A 1 86 ? -2.588 -12.420 -6.502 1.00 94.06 86 THR A N 1
ATOM 674 C CA . THR A 1 86 ? -2.693 -13.610 -7.346 1.00 94.06 86 THR A CA 1
ATOM 675 C C . THR A 1 86 ? -2.244 -13.314 -8.778 1.00 94.06 86 THR A C 1
ATOM 677 O O . THR A 1 86 ? -2.623 -12.302 -9.376 1.00 94.06 86 THR A O 1
ATOM 680 N N . ASN A 1 87 ? -1.490 -14.240 -9.372 1.00 91.56 87 ASN A N 1
ATOM 681 C CA . ASN A 1 87 ? -1.046 -14.134 -10.764 1.00 91.56 87 ASN A CA 1
ATOM 682 C C . ASN A 1 87 ? -2.215 -14.134 -11.759 1.00 91.56 87 ASN A C 1
ATOM 684 O O . ASN A 1 87 ? -2.143 -13.474 -12.796 1.00 91.56 87 ASN A O 1
ATOM 688 N N . TYR A 1 88 ? -3.284 -14.882 -11.465 1.00 93.19 88 TY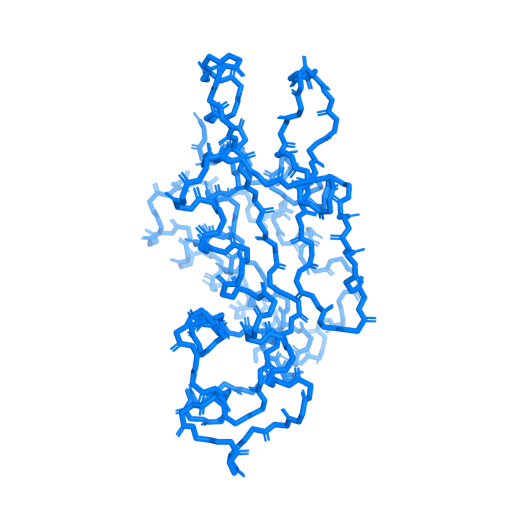R A N 1
ATOM 689 C CA . TYR A 1 88 ? -4.418 -15.014 -12.376 1.00 93.19 88 TYR A CA 1
ATOM 690 C C . TYR A 1 88 ? -5.158 -13.683 -12.534 1.00 93.19 88 TYR A C 1
ATOM 692 O O . TYR A 1 88 ? -5.302 -13.180 -13.649 1.00 93.19 88 TYR A O 1
ATOM 700 N N . PHE A 1 89 ? -5.550 -13.063 -11.420 1.00 94.25 89 PHE A N 1
ATOM 701 C CA . PHE A 1 89 ? -6.255 -11.782 -11.456 1.00 94.25 89 PHE A CA 1
ATOM 702 C C . PHE A 1 89 ? -5.352 -10.637 -11.922 1.00 94.25 89 PHE A C 1
ATOM 704 O O . PHE A 1 89 ? -5.805 -9.790 -12.686 1.00 94.25 89 PHE A O 1
ATOM 711 N N . ALA A 1 90 ? -4.060 -10.658 -11.565 1.00 94.19 90 ALA A N 1
ATOM 712 C CA . ALA A 1 90 ? -3.085 -9.715 -12.113 1.00 94.19 90 ALA A CA 1
ATOM 713 C C . ALA A 1 90 ? -3.098 -9.714 -13.643 1.00 94.19 90 ALA A C 1
ATOM 715 O O . ALA A 1 90 ? -3.202 -8.663 -14.273 1.00 94.19 90 ALA A O 1
ATOM 716 N N . LYS A 1 91 ? -3.068 -10.909 -14.243 1.00 93.06 91 LYS A N 1
ATOM 717 C CA . LYS A 1 91 ? -3.125 -11.072 -15.694 1.00 93.06 91 LYS A CA 1
ATOM 718 C C . LYS A 1 91 ? -4.446 -10.570 -16.279 1.00 93.06 91 LYS A C 1
ATOM 720 O O . LYS A 1 91 ? -4.416 -9.917 -17.318 1.00 93.06 91 LYS A O 1
ATOM 725 N N . LEU A 1 92 ? -5.581 -10.839 -15.628 1.00 92.94 92 LEU A N 1
ATOM 726 C CA . LEU A 1 92 ? -6.891 -10.335 -16.066 1.00 92.94 92 LEU A CA 1
ATOM 727 C C . LEU A 1 92 ? -6.957 -8.804 -16.069 1.00 92.94 92 LEU A C 1
ATOM 729 O O . LEU A 1 92 ? -7.521 -8.217 -16.987 1.00 92.94 92 LEU A O 1
ATOM 733 N N . MET A 1 93 ? -6.334 -8.166 -15.080 1.00 92.69 93 MET A N 1
ATOM 734 C CA . MET A 1 93 ? -6.252 -6.708 -14.960 1.00 92.69 93 MET A CA 1
ATOM 735 C C . MET A 1 93 ? -5.119 -6.093 -15.794 1.00 92.69 93 MET A C 1
ATOM 737 O O . MET A 1 93 ? -4.854 -4.898 -15.684 1.00 92.69 93 MET A O 1
ATOM 741 N N . ASN A 1 94 ? -4.432 -6.895 -16.617 1.00 92.12 94 ASN A N 1
ATOM 742 C CA . ASN A 1 94 ? -3.272 -6.480 -17.404 1.00 92.12 94 ASN A CA 1
ATOM 743 C C . ASN A 1 94 ? -2.177 -5.802 -16.545 1.00 92.12 94 ASN A C 1
ATOM 745 O O . ASN A 1 94 ? -1.511 -4.860 -16.978 1.00 92.12 94 ASN A O 1
ATOM 749 N N . CYS A 1 95 ? -2.016 -6.296 -15.314 1.00 90.88 95 CYS A N 1
ATOM 750 C CA . CYS A 1 95 ? -1.042 -5.857 -14.327 1.00 90.88 95 CYS A CA 1
ATOM 751 C C . CYS A 1 95 ? 0.182 -6.778 -14.348 1.00 90.88 95 CYS A C 1
ATOM 753 O O . CYS A 1 95 ? 0.097 -7.953 -13.984 1.00 90.88 95 CYS A O 1
ATOM 755 N N . ASP A 1 96 ? 1.339 -6.241 -14.731 1.00 87.12 96 ASP A N 1
ATOM 756 C CA . ASP A 1 96 ? 2.608 -6.951 -14.588 1.00 87.12 96 ASP A CA 1
ATOM 757 C C . ASP A 1 96 ? 3.238 -6.647 -13.224 1.00 87.12 96 ASP A C 1
ATOM 759 O O . ASP A 1 96 ? 4.025 -5.711 -13.066 1.00 87.12 96 ASP A O 1
ATOM 763 N N . VAL A 1 97 ? 2.904 -7.480 -12.237 1.00 85.31 97 VAL A N 1
ATOM 764 C CA . VAL A 1 97 ? 3.336 -7.309 -10.840 1.00 85.31 97 VAL A CA 1
ATOM 765 C C . VAL A 1 97 ? 4.860 -7.244 -10.694 1.00 85.31 97 VAL A C 1
ATOM 767 O O . VAL A 1 97 ? 5.367 -6.617 -9.767 1.00 85.31 97 VAL A O 1
ATOM 770 N N . LYS A 1 98 ? 5.621 -7.831 -11.630 1.00 79.38 98 LYS A N 1
ATOM 771 C CA . LYS A 1 98 ? 7.091 -7.794 -11.592 1.00 79.38 98 LYS A CA 1
ATOM 772 C C . LYS A 1 98 ? 7.665 -6.422 -11.924 1.00 79.38 98 LYS A C 1
ATOM 774 O O . LYS A 1 98 ? 8.804 -6.153 -11.558 1.00 79.38 98 LYS A O 1
ATOM 779 N N . THR A 1 99 ? 6.921 -5.589 -12.648 1.00 77.56 99 THR A N 1
ATOM 780 C CA . THR A 1 99 ? 7.417 -4.295 -13.135 1.00 77.56 99 THR A CA 1
ATOM 781 C C . THR A 1 99 ? 6.832 -3.121 -12.364 1.00 77.56 99 THR A C 1
ATOM 783 O O . THR A 1 99 ? 7.563 -2.183 -12.043 1.00 77.56 99 THR A O 1
ATOM 786 N N . VAL A 1 100 ? 5.539 -3.182 -12.037 1.00 81.88 100 VAL A N 1
ATOM 787 C CA . VAL A 1 100 ? 4.811 -2.081 -11.382 1.00 81.88 100 VAL A CA 1
ATOM 788 C C . VAL A 1 100 ? 4.438 -2.366 -9.927 1.00 81.88 100 VAL A C 1
ATOM 790 O O . VAL A 1 100 ? 3.856 -1.506 -9.274 1.00 81.88 100 VAL A O 1
ATOM 793 N N . GLY A 1 101 ? 4.785 -3.546 -9.408 1.00 85.69 101 GLY A N 1
ATOM 794 C CA . GLY A 1 101 ? 4.350 -3.990 -8.088 1.00 85.69 101 GLY A CA 1
ATO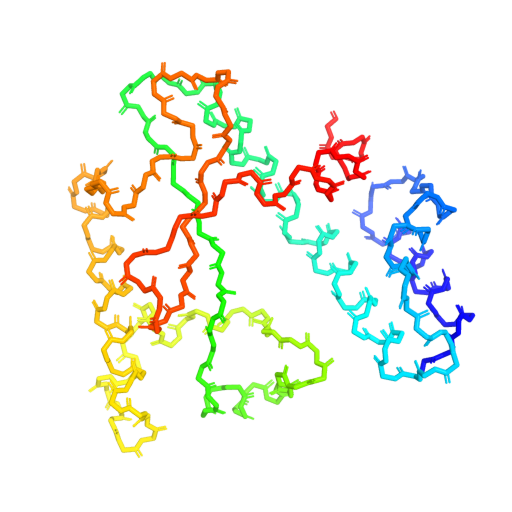M 795 C C . GLY A 1 101 ? 2.878 -4.402 -8.072 1.00 85.69 101 GLY A C 1
ATOM 796 O O . GLY A 1 101 ? 2.272 -4.694 -9.105 1.00 85.69 101 GLY A O 1
ATOM 797 N N . ILE A 1 102 ? 2.291 -4.472 -6.881 1.00 92.25 102 ILE A N 1
ATOM 798 C CA . ILE A 1 102 ? 0.892 -4.869 -6.725 1.00 92.25 102 ILE A CA 1
ATOM 799 C C . ILE A 1 102 ? -0.004 -3.724 -7.194 1.00 92.25 102 ILE A C 1
ATOM 801 O O . ILE A 1 102 ? 0.013 -2.632 -6.632 1.00 92.25 102 ILE A O 1
ATOM 805 N N . CYS A 1 103 ? -0.788 -3.978 -8.240 1.00 92.31 103 CYS A N 1
ATOM 806 C CA . CYS A 1 103 ? -1.699 -2.977 -8.775 1.00 92.31 103 CYS A CA 1
ATOM 807 C C . CYS A 1 103 ? -2.857 -2.658 -7.819 1.00 92.31 103 CYS A C 1
ATOM 809 O O . CYS A 1 103 ? -3.170 -3.392 -6.880 1.00 92.31 103 CYS A O 1
ATOM 811 N N . HIS A 1 104 ? -3.536 -1.553 -8.110 1.00 93.31 104 HIS A N 1
ATOM 812 C CA . HIS A 1 104 ? -4.759 -1.161 -7.426 1.00 93.31 104 HIS A CA 1
ATOM 813 C C . HIS A 1 104 ? -5.838 -2.261 -7.495 1.00 93.31 104 HIS A C 1
ATOM 815 O O . HIS A 1 104 ? -5.982 -2.928 -8.521 1.00 93.31 104 HIS A O 1
ATOM 821 N N . ALA A 1 105 ? -6.606 -2.410 -6.408 1.00 94.00 105 ALA A N 1
ATOM 822 C CA . ALA A 1 105 ? -7.748 -3.323 -6.274 1.00 94.00 105 ALA A CA 1
ATOM 823 C C . ALA A 1 105 ? -7.419 -4.833 -6.339 1.00 94.00 105 ALA A C 1
ATOM 825 O O . ALA A 1 105 ? -8.294 -5.669 -6.573 1.00 94.00 105 ALA A O 1
ATOM 826 N N . MET A 1 106 ? -6.156 -5.205 -6.123 1.00 95.69 106 MET A N 1
ATOM 827 C CA . MET A 1 106 ? -5.698 -6.600 -6.190 1.00 95.69 106 MET A CA 1
ATOM 828 C C . MET A 1 106 ? -6.064 -7.438 -4.956 1.00 95.69 106 MET A C 1
ATOM 830 O O . MET A 1 106 ? -5.864 -8.652 -4.953 1.00 95.69 106 MET A O 1
ATOM 834 N N . ASP A 1 107 ? -6.633 -6.815 -3.927 1.00 96.00 107 ASP A N 1
ATOM 835 C CA . ASP A 1 107 ? -7.250 -7.471 -2.776 1.00 96.00 107 ASP A CA 1
ATOM 836 C C . ASP A 1 107 ? -8.656 -8.011 -3.080 1.00 96.00 107 ASP A C 1
ATOM 838 O O . ASP A 1 107 ? -9.062 -9.013 -2.483 1.00 96.00 107 ASP A O 1
ATOM 842 N N . LEU A 1 108 ? -9.386 -7.410 -4.031 1.00 96.94 108 LEU A N 1
ATOM 843 C CA . LEU A 1 108 ? -10.779 -7.759 -4.343 1.00 96.94 108 LEU A CA 1
ATOM 844 C C . LEU A 1 108 ? -11.033 -9.262 -4.558 1.00 96.94 108 LEU A C 1
ATOM 846 O O . LEU A 1 108 ? -11.998 -9.771 -3.982 1.00 96.94 108 LEU A O 1
ATOM 850 N N . PRO A 1 109 ? -10.206 -10.019 -5.309 1.00 97.00 109 PRO A N 1
ATOM 851 C CA . PRO A 1 109 ? -10.431 -11.454 -5.487 1.00 97.00 109 PRO A CA 1
ATOM 852 C C . PRO A 1 109 ? -10.493 -12.211 -4.166 1.00 97.00 109 PRO A C 1
ATOM 854 O O . PRO A 1 109 ? -11.295 -13.128 -4.008 1.00 97.00 109 PRO A O 1
ATOM 857 N N . PHE A 1 110 ? -9.655 -11.815 -3.212 1.00 98.00 110 PHE A N 1
ATOM 858 C CA . PHE A 1 110 ? -9.543 -12.474 -1.923 1.00 98.00 110 PHE A CA 1
ATOM 859 C C . PHE A 1 110 ? -10.656 -12.048 -0.972 1.00 98.00 110 PHE A C 1
ATOM 861 O O . PHE A 1 110 ? -11.179 -12.901 -0.256 1.00 98.00 110 PHE A O 1
ATOM 868 N N . VAL A 1 111 ? -11.047 -10.767 -1.009 1.00 97.94 111 VAL A N 1
ATOM 869 C CA . VAL A 1 111 ? -12.175 -10.220 -0.236 1.00 97.94 111 VAL A CA 1
ATOM 870 C C . VAL A 1 111 ? -13.497 -10.872 -0.641 1.00 97.94 111 VAL A C 1
ATOM 872 O O . VAL A 1 111 ? -14.294 -11.215 0.227 1.00 97.94 111 VAL A O 1
ATOM 875 N N . PHE A 1 112 ? -13.717 -11.082 -1.942 1.00 97.50 112 PHE A N 1
ATOM 876 C CA . PHE A 1 112 ? -14.976 -11.612 -2.480 1.00 97.50 112 PHE A CA 1
ATOM 877 C C . PHE A 1 112 ? -14.974 -13.124 -2.734 1.00 97.50 112 PHE A C 1
ATOM 879 O O . PHE A 1 112 ? -15.958 -13.663 -3.239 1.00 97.50 112 PHE A O 1
ATOM 886 N N . GLY A 1 113 ? -13.900 -13.831 -2.381 1.00 97.38 113 GLY A N 1
ATOM 887 C CA . GLY A 1 113 ? -13.886 -15.291 -2.449 1.00 97.38 113 GLY A CA 1
ATOM 888 C C . GLY A 1 113 ? -13.751 -15.874 -3.856 1.00 97.38 113 GLY A C 1
ATOM 889 O O . GLY A 1 113 ? -14.126 -17.028 -4.057 1.00 97.38 113 GLY A O 1
ATOM 890 N N . LEU A 1 114 ? -13.206 -15.133 -4.831 1.00 96.75 114 LEU A N 1
ATOM 891 C CA . LEU A 1 114 ? -13.002 -15.653 -6.192 1.00 96.75 114 LEU A CA 1
ATOM 892 C C . LEU A 1 114 ? -12.210 -16.975 -6.221 1.00 96.75 114 LEU A C 1
ATOM 894 O O . LEU A 1 114 ? -12.643 -17.879 -6.936 1.00 96.75 114 LEU A O 1
ATOM 898 N N . PRO A 1 115 ? -11.149 -17.174 -5.408 1.00 97.38 115 PRO A N 1
ATOM 899 C CA . PRO A 1 115 ? -10.458 -18.464 -5.340 1.00 97.38 115 PRO A CA 1
ATOM 900 C C . PRO A 1 115 ? -11.336 -19.647 -4.907 1.00 97.38 115 PRO A C 1
ATOM 902 O O . PRO A 1 115 ? -11.015 -20.786 -5.229 1.00 97.38 115 PRO A O 1
ATOM 905 N N . LEU A 1 116 ? -12.439 -19.406 -4.186 1.00 95.56 116 LEU A N 1
ATOM 906 C CA . LEU A 1 116 ? -13.389 -20.456 -3.800 1.00 95.56 116 LEU A CA 1
ATOM 907 C C . LEU A 1 116 ? -14.461 -20.699 -4.867 1.00 95.56 116 LEU A C 1
ATOM 909 O O . LEU A 1 116 ? -14.972 -21.812 -4.969 1.00 95.56 116 LEU A O 1
ATOM 913 N N . LEU A 1 117 ? -14.811 -19.667 -5.639 1.00 95.50 117 LEU A N 1
ATOM 914 C CA . LEU A 1 117 ? -15.801 -19.749 -6.716 1.00 95.50 117 LEU A CA 1
ATOM 915 C C . LEU A 1 117 ? -15.225 -20.377 -7.990 1.00 95.50 117 LEU A C 1
ATOM 917 O O . LEU A 1 117 ? -15.951 -21.056 -8.712 1.00 95.50 117 LEU A O 1
ATOM 921 N N . ASP A 1 118 ? -13.934 -20.174 -8.250 1.00 93.88 118 ASP A N 1
ATOM 922 C CA . ASP A 1 118 ? -13.240 -20.697 -9.428 1.00 93.88 118 ASP A CA 1
ATOM 923 C C . ASP A 1 118 ? -11.883 -21.333 -9.067 1.00 93.88 118 ASP A C 1
ATOM 925 O O . ASP A 1 118 ? -10.823 -20.869 -9.492 1.00 93.88 118 ASP A O 1
ATOM 929 N N . PRO A 1 119 ? -11.869 -22.418 -8.277 1.00 92.38 119 PRO A N 1
ATOM 930 C CA . PRO A 1 119 ? -10.637 -22.983 -7.724 1.00 92.38 119 PRO A CA 1
ATOM 931 C C . PRO A 1 119 ? -9.651 -23.505 -8.780 1.00 92.38 119 PRO A C 1
ATOM 933 O O . PRO A 1 119 ? -8.490 -23.734 -8.461 1.00 92.38 119 PRO A O 1
ATOM 936 N N . ASN A 1 120 ? -10.076 -23.687 -10.034 1.00 94.81 120 ASN A N 1
ATOM 937 C CA . ASN A 1 120 ? -9.208 -24.172 -11.110 1.00 94.81 120 ASN A CA 1
ATOM 938 C C . ASN A 1 120 ? -8.238 -23.099 -11.627 1.00 94.81 120 ASN A C 1
ATOM 940 O O . ASN A 1 120 ? -7.195 -23.440 -12.183 1.00 94.81 120 ASN A O 1
ATOM 944 N N . ASN A 1 121 ? -8.576 -21.818 -11.458 1.00 95.50 121 ASN A N 1
ATOM 945 C CA . ASN A 1 121 ? -7.747 -20.692 -11.892 1.00 95.50 121 ASN A CA 1
ATOM 946 C C . ASN A 1 121 ? -6.851 -20.128 -10.778 1.00 95.50 121 ASN A C 1
ATOM 948 O O . ASN A 1 121 ? -6.031 -19.246 -11.036 1.00 95.50 121 ASN A O 1
ATOM 952 N N . TYR A 1 122 ? -6.973 -20.651 -9.557 1.00 96.38 122 TYR A N 1
ATOM 953 C CA . TYR A 1 122 ? -6.268 -20.165 -8.375 1.00 96.38 122 TYR A CA 1
ATOM 954 C C . TYR A 1 122 ? -5.443 -21.269 -7.712 1.00 96.38 122 TYR A C 1
ATOM 956 O O . TYR A 1 122 ? -5.706 -22.461 -7.848 1.00 96.38 122 TYR A O 1
ATOM 964 N N . THR A 1 123 ? -4.401 -20.868 -6.991 1.00 96.62 123 THR A N 1
ATOM 965 C CA . THR A 1 123 ? -3.524 -21.800 -6.278 1.00 96.62 123 THR A CA 1
ATOM 966 C C . THR A 1 123 ? -4.090 -22.158 -4.898 1.00 96.62 123 THR A C 1
ATOM 968 O O . THR A 1 123 ? -4.846 -21.378 -4.321 1.00 96.62 123 THR A O 1
ATOM 971 N N . PRO A 1 124 ? -3.690 -23.289 -4.283 1.00 96.19 124 PRO A N 1
ATOM 972 C CA . PRO A 1 124 ? -4.060 -23.581 -2.895 1.00 96.19 124 PRO A CA 1
ATOM 973 C C . PRO A 1 124 ? -3.672 -22.468 -1.906 1.00 96.19 124 PRO A C 1
ATOM 975 O O . PRO A 1 124 ? -4.367 -22.254 -0.913 1.00 96.19 124 PRO A O 1
ATOM 978 N N . GLU A 1 125 ? -2.588 -21.741 -2.194 1.00 97.06 125 GLU A N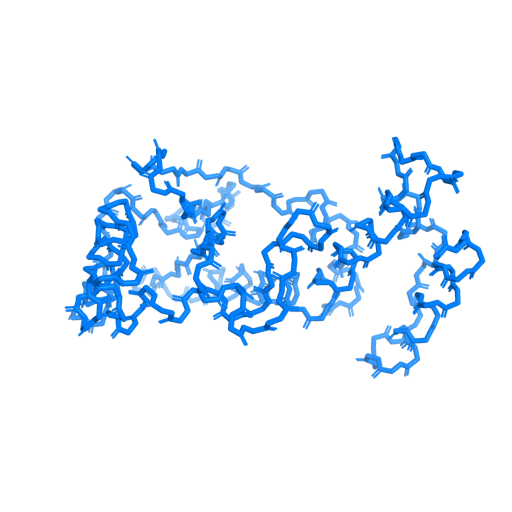 1
ATOM 979 C CA . GLU A 1 125 ? -2.169 -20.553 -1.446 1.00 97.06 125 GLU A CA 1
ATOM 980 C C . GLU A 1 125 ? -3.188 -19.412 -1.586 1.00 97.06 125 GLU A C 1
ATOM 982 O O . GLU A 1 125 ? -3.616 -18.864 -0.573 1.00 97.06 125 GLU A O 1
ATOM 987 N N . ASP A 1 126 ? -3.662 -19.121 -2.804 1.00 97.38 126 ASP A N 1
ATOM 988 C CA . ASP A 1 126 ? -4.728 -18.138 -3.051 1.00 97.38 126 ASP A CA 1
ATOM 989 C C . ASP A 1 126 ? -6.029 -18.497 -2.311 1.00 97.38 126 ASP A C 1
ATOM 991 O O . ASP A 1 126 ? -6.699 -17.622 -1.758 1.00 97.38 126 ASP A O 1
ATOM 995 N N . LEU A 1 127 ? -6.390 -19.787 -2.277 1.00 97.12 127 LEU A N 1
ATOM 996 C CA . LEU A 1 127 ? -7.570 -20.282 -1.560 1.00 97.12 127 LEU A CA 1
ATOM 997 C C . LEU A 1 127 ? -7.436 -20.065 -0.048 1.00 97.12 127 LEU A C 1
ATOM 999 O O . LEU A 1 127 ? -8.353 -19.543 0.594 1.00 97.12 127 LEU A O 1
ATOM 1003 N N . PHE A 1 128 ? -6.294 -20.455 0.524 1.00 96.75 128 PHE A N 1
ATOM 1004 C CA . PHE A 1 128 ? -5.988 -20.217 1.934 1.00 96.75 128 PHE A CA 1
ATOM 1005 C C . PHE A 1 128 ? -6.049 -18.723 2.266 1.00 96.75 128 PHE A C 1
ATOM 1007 O O . PHE A 1 128 ? -6.695 -18.325 3.238 1.00 96.75 128 PHE A O 1
ATOM 1014 N N . TYR A 1 129 ? -5.426 -17.903 1.425 1.00 97.31 129 TYR A N 1
ATOM 1015 C CA . TYR A 1 129 ? -5.329 -16.467 1.612 1.00 97.31 129 TYR A CA 1
ATOM 1016 C C . TYR A 1 129 ? -6.689 -15.768 1.528 1.00 97.31 129 TYR A C 1
ATOM 1018 O O . TYR A 1 129 ? -7.028 -14.969 2.401 1.00 97.31 129 TYR A O 1
ATOM 1026 N N . SER A 1 130 ? -7.525 -16.133 0.551 1.00 97.88 130 SER A N 1
ATOM 1027 C CA . SER A 1 130 ? -8.899 -15.631 0.459 1.00 97.88 130 SER A CA 1
ATOM 1028 C C . SER A 1 130 ? -9.723 -15.998 1.686 1.00 97.88 130 SER A C 1
ATOM 1030 O O . SER A 1 130 ? -10.387 -15.138 2.258 1.00 97.88 130 SER A O 1
ATOM 1032 N N . ASN A 1 131 ? -9.631 -17.242 2.163 1.00 96.94 131 ASN A N 1
ATOM 1033 C CA . ASN A 1 131 ? -10.317 -17.649 3.386 1.00 96.94 131 ASN A CA 1
ATOM 1034 C C . ASN A 1 131 ? -9.847 -16.843 4.611 1.00 96.94 131 ASN A C 1
ATOM 1036 O O . ASN A 1 131 ? -10.663 -16.484 5.460 1.00 96.94 131 ASN A O 1
ATOM 1040 N N . TYR A 1 132 ? -8.550 -16.541 4.710 1.00 96.00 132 TYR A N 1
ATOM 1041 C CA . TYR A 1 132 ? -8.006 -15.700 5.777 1.00 96.00 132 TYR A CA 1
ATOM 1042 C C . TYR A 1 132 ? -8.571 -14.272 5.724 1.00 96.00 132 TYR A C 1
ATOM 1044 O O . TYR A 1 132 ? -9.107 -13.786 6.722 1.00 96.00 132 TYR A O 1
ATOM 1052 N N . ILE A 1 133 ? -8.529 -13.631 4.550 1.00 97.00 133 ILE A N 1
ATOM 1053 C CA . ILE A 1 133 ? -9.037 -12.268 4.339 1.00 97.00 133 ILE A CA 1
ATOM 1054 C C . ILE A 1 133 ? -10.551 -12.191 4.582 1.00 97.00 133 ILE A C 1
ATOM 1056 O O . ILE A 1 133 ? -11.011 -11.300 5.295 1.00 97.00 133 ILE A O 1
ATOM 1060 N N . MET A 1 134 ? -11.338 -13.142 4.069 1.00 97.69 134 MET A N 1
ATOM 1061 C CA . MET A 1 134 ? -12.785 -13.184 4.310 1.00 97.69 134 MET A CA 1
ATOM 1062 C C . MET A 1 134 ? -13.118 -13.337 5.797 1.00 97.69 134 MET A C 1
ATOM 1064 O O . MET A 1 134 ? -14.037 -12.681 6.287 1.00 97.69 134 MET A O 1
ATOM 1068 N N . LYS A 1 135 ? -12.377 -14.169 6.543 1.00 95.38 135 LYS A N 1
ATOM 1069 C CA . LYS A 1 135 ? -12.559 -14.306 7.998 1.00 95.38 135 LYS A CA 1
ATOM 1070 C C . LYS A 1 135 ? -12.240 -13.010 8.734 1.00 95.38 135 LYS A C 1
ATOM 1072 O O . LYS A 1 135 ? -13.003 -12.635 9.622 1.00 95.38 135 LYS A O 1
ATOM 1077 N N . MET A 1 136 ? -11.160 -12.325 8.355 1.00 95.69 136 MET A N 1
ATOM 1078 C CA . MET A 1 136 ? -10.803 -11.015 8.904 1.00 95.69 136 MET A CA 1
ATOM 1079 C C . MET A 1 136 ? -11.939 -10.005 8.674 1.00 95.69 136 MET A C 1
ATOM 1081 O O . MET A 1 136 ? -12.452 -9.436 9.637 1.00 95.69 136 MET A O 1
ATOM 1085 N N . TRP A 1 137 ? -12.401 -9.842 7.429 1.00 97.19 137 TRP A N 1
ATOM 1086 C CA . TRP A 1 137 ? -13.495 -8.922 7.094 1.00 97.19 137 TRP A CA 1
ATOM 1087 C C . TRP A 1 137 ? -14.819 -9.283 7.774 1.00 97.19 137 TRP A C 1
ATOM 1089 O O . TRP A 1 137 ? -15.488 -8.408 8.321 1.00 97.19 137 TRP A O 1
ATOM 1099 N N . THR A 1 138 ? -15.176 -10.570 7.813 1.00 96.56 138 THR A N 1
ATOM 1100 C CA . THR A 1 138 ? -16.397 -11.049 8.483 1.00 96.56 138 THR A CA 1
ATOM 1101 C C . THR A 1 138 ? -16.345 -10.765 9.981 1.00 96.56 138 THR A C 1
ATOM 1103 O O . THR A 1 138 ? -17.322 -10.288 10.559 1.00 96.56 138 THR A O 1
ATOM 1106 N N . LYS A 1 139 ? -15.195 -11.011 10.622 1.00 95.12 139 LYS A N 1
ATOM 1107 C CA . LYS A 1 139 ? -15.007 -10.743 12.049 1.00 95.12 139 LYS A CA 1
ATOM 1108 C C . LYS A 1 139 ? -15.079 -9.251 12.362 1.00 95.12 139 LYS A C 1
ATOM 1110 O O . LYS A 1 139 ? -15.727 -8.874 13.335 1.00 95.12 139 LYS A O 1
ATOM 1115 N N . PHE A 1 140 ? -14.462 -8.407 11.534 1.00 95.12 140 PHE A N 1
ATOM 1116 C CA . PHE A 1 140 ? -14.574 -6.957 11.675 1.00 95.12 140 PHE A CA 1
ATOM 1117 C C . PHE A 1 140 ? -16.033 -6.499 11.566 1.00 95.12 140 PHE A C 1
ATOM 1119 O O . PHE A 1 140 ? -16.508 -5.783 12.442 1.00 95.12 140 PHE A O 1
ATOM 1126 N N . ALA A 1 141 ? -16.761 -6.964 10.547 1.00 96.19 141 ALA A N 1
ATOM 1127 C CA . ALA A 1 141 ? -18.156 -6.589 10.332 1.00 96.19 141 ALA A CA 1
ATOM 1128 C C . ALA A 1 141 ? -19.099 -7.083 11.444 1.00 96.19 141 ALA A C 1
ATOM 1130 O O . ALA A 1 141 ? -20.074 -6.407 11.760 1.00 96.19 141 ALA A O 1
ATOM 1131 N N . THR A 1 142 ? -18.813 -8.246 12.038 1.00 95.62 142 THR A N 1
ATOM 1132 C CA . THR A 1 142 ? -19.666 -8.847 13.078 1.00 95.62 142 THR A CA 1
ATOM 1133 C C . THR A 1 142 ? -19.400 -8.250 14.460 1.00 95.62 142 THR A C 1
ATOM 1135 O O . THR A 1 142 ? -20.341 -7.896 15.164 1.00 95.62 142 THR A O 1
ATOM 1138 N N . ASP A 1 143 ? -18.126 -8.117 14.845 1.00 91.69 143 ASP A N 1
ATOM 1139 C CA . ASP A 1 143 ? -17.745 -7.796 16.227 1.00 91.69 143 ASP A CA 1
ATOM 1140 C C . ASP A 1 143 ? -17.182 -6.373 16.396 1.00 91.69 143 ASP A C 1
ATOM 1142 O O . ASP A 1 143 ? -17.016 -5.901 17.522 1.00 91.69 143 ASP A O 1
ATOM 1146 N N . GLY A 1 144 ? -16.768 -5.713 15.306 1.00 90.31 144 GLY A N 1
ATOM 1147 C CA . GLY A 1 144 ? -15.975 -4.475 15.365 1.00 90.31 144 GLY A CA 1
ATOM 1148 C C . GLY A 1 144 ? -14.628 -4.640 16.092 1.00 90.31 144 GLY A C 1
ATOM 1149 O O . GLY A 1 144 ? -14.016 -3.660 16.525 1.00 90.31 144 GLY A O 1
ATOM 1150 N N . HIS A 1 145 ? -14.187 -5.885 16.297 1.00 88.19 145 HIS A N 1
ATOM 1151 C CA . HIS A 1 145 ? -12.997 -6.230 17.064 1.00 88.19 145 HIS A CA 1
ATOM 1152 C C . HIS A 1 145 ? -12.289 -7.431 16.444 1.00 88.19 145 HIS A C 1
ATOM 1154 O O . HIS A 1 145 ? -12.802 -8.554 16.437 1.00 88.19 145 HIS A O 1
ATOM 1160 N N . LEU A 1 146 ? -11.075 -7.194 15.959 1.00 87.69 146 LEU A N 1
ATOM 1161 C CA . LEU A 1 146 ? -10.161 -8.242 15.527 1.00 87.69 146 LEU A CA 1
ATOM 1162 C C . LEU A 1 146 ? -9.282 -8.707 16.702 1.00 87.69 146 LEU A C 1
ATOM 1164 O O . LEU A 1 146 ? -9.119 -7.989 17.686 1.00 87.69 146 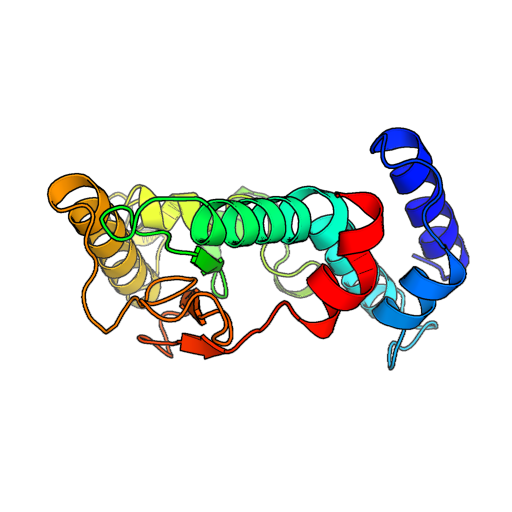LEU A O 1
ATOM 1168 N N . ASN A 1 147 ? -8.780 -9.945 16.646 1.00 81.50 147 ASN A N 1
ATOM 1169 C CA . ASN A 1 147 ? -7.960 -10.522 17.721 1.00 81.50 147 ASN A CA 1
ATOM 1170 C C . ASN A 1 147 ? -6.521 -9.938 17.710 1.00 81.50 147 ASN A C 1
ATOM 1172 O O . ASN A 1 147 ? -6.211 -9.026 16.952 1.00 81.50 147 ASN A O 1
ATOM 1176 N N . ARG A 1 148 ? -5.613 -10.490 18.528 1.00 75.44 148 ARG A N 1
ATOM 1177 C CA . ARG A 1 148 ? -4.215 -10.019 18.605 1.00 75.44 148 ARG A CA 1
ATOM 1178 C C . ARG A 1 148 ? -3.404 -10.165 17.309 1.00 75.44 148 ARG A C 1
ATOM 1180 O O . ARG A 1 148 ? -2.394 -9.480 17.183 1.00 75.44 148 ARG A O 1
ATOM 1187 N N . ASP A 1 149 ? -3.838 -11.008 16.376 1.00 81.88 149 ASP A N 1
ATOM 1188 C CA . ASP A 1 149 ? -3.172 -11.222 15.086 1.00 81.88 149 ASP A CA 1
ATOM 1189 C C . ASP A 1 149 ? -3.395 -10.034 14.128 1.00 81.88 149 ASP A C 1
ATOM 1191 O O . ASP A 1 149 ? -2.613 -9.817 13.201 1.00 81.88 149 ASP A O 1
ATOM 1195 N N . TRP A 1 150 ? -4.422 -9.221 14.402 1.00 87.25 150 TRP A N 1
ATOM 1196 C CA . TRP A 1 150 ? -4.747 -7.978 13.705 1.00 87.25 150 TRP A CA 1
ATOM 1197 C C . TRP A 1 150 ? -4.801 -6.829 14.719 1.00 87.25 150 TRP A C 1
ATOM 1199 O O . TRP A 1 150 ? -5.877 -6.489 15.221 1.00 87.25 150 TRP A O 1
ATOM 1209 N N . PRO A 1 151 ? -3.649 -6.247 15.087 1.00 89.75 151 PRO A N 1
ATOM 1210 C CA . PRO A 1 151 ? -3.613 -5.156 16.051 1.00 89.75 151 PRO A CA 1
ATOM 1211 C C . PRO A 1 151 ? -4.319 -3.911 15.506 1.00 89.75 151 PRO A C 1
ATOM 1213 O O . PRO A 1 151 ? -4.374 -3.690 14.297 1.00 89.75 151 PRO A O 1
ATOM 1216 N N . GLN A 1 152 ? -4.830 -3.079 16.415 1.00 92.25 152 GLN A N 1
ATOM 1217 C CA . GLN A 1 152 ? -5.318 -1.753 16.049 1.00 92.25 152 GLN A CA 1
ATOM 1218 C C . GLN A 1 152 ? -4.155 -0.899 15.534 1.00 92.25 152 GLN A C 1
ATOM 1220 O O . GLN A 1 152 ? -3.021 -1.051 15.997 1.00 92.25 152 GLN A O 1
ATOM 1225 N N . LEU A 1 153 ? -4.459 0.011 14.605 1.00 93.81 153 LEU A N 1
ATOM 1226 C CA . LEU A 1 153 ? -3.497 0.941 14.023 1.00 93.81 153 LEU A CA 1
ATOM 1227 C C . LEU A 1 153 ? -2.783 1.721 15.124 1.00 93.81 153 LEU A C 1
ATOM 1229 O O . LEU A 1 153 ? -1.560 1.704 15.195 1.00 93.81 153 LEU A O 1
ATOM 1233 N N . LEU A 1 154 ? -3.566 2.332 16.010 1.00 90.94 154 LEU A N 1
ATOM 1234 C CA . LEU A 1 154 ? -3.116 2.856 17.289 1.00 90.94 154 LEU A CA 1
ATOM 1235 C C . LEU A 1 154 ? -3.836 2.041 18.365 1.00 90.94 154 LEU A C 1
ATOM 1237 O O . LEU A 1 154 ? -5.057 1.903 18.326 1.00 90.94 154 LEU A O 1
ATOM 1241 N N . ASN A 1 155 ? -3.077 1.431 19.272 1.00 78.06 155 ASN A N 1
ATOM 1242 C CA . ASN A 1 155 ? -3.644 0.761 20.446 1.00 78.06 155 ASN A CA 1
ATOM 1243 C C . ASN A 1 155 ? -4.124 1.822 21.467 1.00 78.06 155 ASN A C 1
ATOM 1245 O O . ASN A 1 155 ? -4.088 3.015 21.187 1.00 78.06 155 ASN A O 1
ATOM 1249 N N . ASP A 1 156 ? -4.460 1.399 22.691 1.00 65.31 156 ASP A N 1
ATOM 1250 C CA . ASP A 1 156 ? -4.786 2.269 23.842 1.00 65.31 156 ASP A CA 1
ATOM 1251 C C . ASP A 1 156 ? -3.690 3.298 24.207 1.00 65.31 156 ASP A C 1
ATOM 1253 O O . ASP A 1 156 ? -3.884 4.127 25.089 1.00 65.31 156 ASP A O 1
ATOM 1257 N N . ASP A 1 157 ? -2.533 3.243 23.541 1.00 67.62 157 ASP A N 1
ATOM 1258 C CA . ASP A 1 157 ? -1.532 4.303 23.529 1.00 67.62 157 ASP A CA 1
ATOM 1259 C C . ASP A 1 157 ? -1.542 5.012 22.158 1.00 67.62 157 ASP A C 1
ATOM 1261 O O . ASP A 1 157 ? -0.873 4.556 21.222 1.00 67.62 157 ASP A O 1
ATOM 1265 N N . PRO A 1 158 ? -2.266 6.141 22.024 1.00 64.44 158 PRO A N 1
ATOM 1266 C CA . PRO A 1 158 ? -2.297 6.944 20.802 1.00 64.44 158 PRO A CA 1
ATOM 1267 C C . PRO A 1 158 ? -0.949 7.583 20.438 1.00 64.44 158 PRO A C 1
ATOM 1269 O O . PRO A 1 158 ? -0.806 8.102 19.330 1.00 64.44 158 PRO A O 1
ATOM 1272 N N . SER A 1 159 ? 0.022 7.580 21.361 1.00 67.19 159 SER A N 1
ATOM 1273 C CA . SER A 1 159 ? 1.397 8.046 21.136 1.00 67.19 159 SER A CA 1
ATOM 1274 C C . SER A 1 159 ? 2.348 6.929 20.690 1.00 67.19 159 SER A C 1
ATOM 1276 O O . SER A 1 159 ? 3.491 7.198 20.319 1.00 67.19 159 SER A O 1
ATOM 1278 N N . GLY A 1 160 ? 1.871 5.680 20.691 1.00 79.56 160 GLY A N 1
ATOM 1279 C CA . GLY A 1 160 ? 2.623 4.516 20.254 1.00 79.56 160 GLY A CA 1
ATOM 1280 C C . GLY A 1 160 ? 2.828 4.463 18.739 1.00 79.56 160 GLY A C 1
ATOM 1281 O O . GLY A 1 160 ? 2.073 5.037 17.955 1.00 79.56 160 GLY A O 1
ATOM 1282 N N . ALA A 1 161 ? 3.852 3.714 18.324 1.00 89.06 161 ALA A N 1
ATOM 1283 C CA . ALA A 1 161 ? 4.140 3.469 16.915 1.00 89.06 161 ALA A CA 1
ATOM 1284 C C . ALA A 1 161 ? 2.958 2.754 16.219 1.00 89.06 161 ALA A C 1
ATOM 1286 O O . ALA A 1 161 ? 2.522 1.703 16.717 1.00 89.06 161 ALA A O 1
ATOM 1287 N N . PRO A 1 162 ? 2.470 3.272 15.074 1.00 93.69 162 PRO A N 1
ATOM 1288 C CA . PRO A 1 162 ? 1.418 2.646 14.286 1.00 93.69 162 PRO A CA 1
ATOM 1289 C C . PRO A 1 162 ? 1.713 1.182 13.945 1.00 93.69 162 PRO A C 1
ATOM 1291 O O . PRO A 1 162 ? 2.841 0.818 13.609 1.00 93.69 162 PRO A O 1
ATOM 1294 N N . LYS A 1 163 ? 0.694 0.324 14.018 1.00 93.94 163 LYS A N 1
ATOM 1295 C CA . LYS A 1 163 ? 0.792 -1.091 13.634 1.00 93.94 163 LYS A CA 1
ATOM 1296 C C . LYS A 1 163 ? -0.087 -1.364 12.430 1.00 93.94 163 LYS A C 1
ATOM 1298 O O . LYS A 1 163 ? -1.297 -1.177 12.481 1.00 93.94 163 LYS A O 1
ATOM 1303 N N . VAL A 1 164 ? 0.526 -1.850 11.363 1.00 94.50 164 VAL A N 1
ATOM 1304 C CA . VAL A 1 164 ? -0.159 -2.186 10.116 1.00 94.50 164 VAL A CA 1
ATOM 1305 C C . VAL A 1 164 ? -0.112 -3.692 9.922 1.00 94.50 164 VAL A C 1
ATOM 1307 O O . VAL A 1 164 ? 0.916 -4.329 10.151 1.00 94.50 164 VAL A O 1
ATOM 1310 N N . HIS A 1 165 ? -1.232 -4.280 9.519 1.00 95.31 165 HIS A N 1
ATOM 1311 C CA . HIS A 1 165 ? -1.278 -5.697 9.200 1.00 95.31 165 HIS A CA 1
ATOM 1312 C C . HIS A 1 165 ? -0.755 -5.929 7.776 1.00 95.31 165 HIS A C 1
ATOM 1314 O O . HIS A 1 165 ? -1.370 -5.490 6.808 1.00 95.31 165 HIS A O 1
ATOM 1320 N N . GLY A 1 166 ? 0.388 -6.601 7.647 1.00 96.25 166 GLY A N 1
ATOM 1321 C CA . GLY A 1 166 ? 0.943 -6.967 6.346 1.00 96.25 166 GLY A CA 1
ATOM 1322 C C . GLY A 1 166 ? 0.243 -8.213 5.815 1.00 96.25 166 GLY A C 1
ATOM 1323 O O . GLY A 1 166 ? 0.380 -9.295 6.384 1.00 96.25 166 GLY A O 1
ATOM 1324 N N . LEU A 1 167 ? -0.516 -8.083 4.733 1.00 96.31 167 LEU A N 1
ATOM 1325 C CA . LEU A 1 167 ? -1.225 -9.203 4.128 1.00 96.31 167 LEU A CA 1
ATOM 1326 C C . LEU A 1 167 ? -0.321 -9.915 3.109 1.00 96.31 167 LEU A C 1
ATOM 1328 O O . LEU A 1 167 ? -0.228 -9.512 1.951 1.00 96.31 167 LEU A O 1
ATOM 1332 N N . ASP A 1 168 ? 0.341 -10.980 3.567 1.00 95.81 168 ASP A N 1
ATOM 1333 C CA . ASP A 1 168 ? 1.165 -11.899 2.768 1.00 95.81 168 ASP A CA 1
ATOM 1334 C C . ASP A 1 168 ? 0.923 -13.341 3.243 1.00 95.81 168 ASP A C 1
ATOM 1336 O O . ASP A 1 168 ? 1.330 -13.661 4.363 1.00 95.81 168 ASP A O 1
ATOM 1340 N N . PRO A 1 169 ? 0.334 -14.236 2.424 1.00 95.75 169 PRO A N 1
ATOM 1341 C CA . PRO A 1 169 ? -0.052 -15.583 2.839 1.00 95.75 169 PRO A CA 1
ATOM 1342 C C . PRO A 1 169 ? 1.086 -16.432 3.412 1.00 95.75 169 PRO A C 1
ATOM 1344 O O . PRO A 1 169 ? 0.809 -17.368 4.162 1.00 95.75 169 PRO A O 1
ATOM 1347 N N . LYS A 1 170 ? 2.347 -16.113 3.103 1.00 95.81 170 LYS A N 1
ATOM 1348 C CA . LYS A 1 170 ? 3.515 -16.865 3.583 1.00 95.81 170 LYS A CA 1
ATOM 1349 C C . LYS A 1 170 ? 3.976 -16.450 4.971 1.00 95.81 170 LYS A C 1
ATOM 1351 O O . LYS A 1 170 ? 4.697 -17.205 5.617 1.00 95.81 170 LYS A O 1
ATOM 1356 N N . ASN A 1 171 ? 3.571 -15.266 5.418 1.00 95.12 171 ASN A N 1
ATOM 1357 C CA . ASN A 1 171 ? 4.089 -14.632 6.624 1.00 95.12 171 ASN A CA 1
ATOM 1358 C C . ASN A 1 171 ? 2.986 -14.306 7.644 1.00 95.12 171 ASN A C 1
ATOM 1360 O O . ASN A 1 171 ? 3.237 -13.577 8.598 1.00 95.12 171 ASN A O 1
ATOM 1364 N N . LEU A 1 172 ? 1.770 -14.840 7.477 1.00 92.12 172 LEU A N 1
ATOM 1365 C CA . LEU A 1 172 ? 0.661 -14.556 8.389 1.00 92.12 172 LEU A CA 1
ATOM 1366 C C . LEU A 1 172 ? 0.822 -15.253 9.759 1.00 92.12 172 LEU A C 1
ATOM 1368 O O . LEU A 1 172 ? 1.070 -16.461 9.800 1.00 92.12 172 LEU A O 1
ATOM 1372 N N . PRO A 1 173 ? 0.573 -14.540 10.878 1.00 92.25 173 PRO A N 1
ATOM 1373 C CA . PRO A 1 173 ? 0.281 -13.105 10.949 1.00 92.25 173 PRO A CA 1
ATOM 1374 C C . PRO A 1 173 ? 1.552 -12.243 10.851 1.00 92.25 173 PRO A C 1
ATOM 1376 O O . PRO A 1 173 ? 2.523 -12.475 11.571 1.00 92.25 173 PRO A O 1
ATOM 1379 N N . LEU A 1 174 ? 1.508 -11.191 10.025 1.00 94.69 174 LEU A N 1
ATOM 1380 C CA . LEU A 1 174 ? 2.585 -10.209 9.887 1.00 94.69 174 LEU A CA 1
ATOM 1381 C C . LEU A 1 174 ? 2.116 -8.840 10.390 1.00 94.69 174 LEU A C 1
ATOM 1383 O O . LEU A 1 174 ? 1.108 -8.300 9.935 1.00 94.69 174 LEU A O 1
ATOM 1387 N N . VAL A 1 175 ? 2.874 -8.265 11.324 1.00 93.50 175 VAL A N 1
ATOM 1388 C CA . VAL A 1 175 ? 2.639 -6.914 11.848 1.00 93.50 175 VAL A CA 1
ATOM 1389 C C . VAL A 1 175 ? 3.827 -6.033 11.500 1.00 93.50 175 VAL A C 1
ATOM 1391 O O . VAL A 1 175 ? 4.927 -6.216 12.026 1.00 93.50 175 VAL A O 1
ATOM 1394 N N . LEU A 1 176 ? 3.580 -5.052 10.641 1.00 94.00 176 LEU A N 1
ATOM 1395 C CA . LEU A 1 176 ? 4.526 -4.012 10.279 1.00 94.00 176 LEU A CA 1
ATOM 1396 C C . LEU A 1 176 ? 4.461 -2.901 11.329 1.00 94.00 176 LEU A C 1
ATOM 1398 O O . LEU A 1 176 ? 3.380 -2.419 11.680 1.00 94.00 176 LEU A O 1
ATOM 1402 N N . LYS A 1 177 ? 5.623 -2.519 11.860 1.00 93.38 177 LYS A N 1
ATOM 1403 C CA . LYS A 1 177 ? 5.743 -1.441 12.846 1.00 93.38 177 LYS A CA 1
ATOM 1404 C C . LYS A 1 177 ? 6.139 -0.165 12.125 1.00 93.38 177 LYS A C 1
ATOM 1406 O O . LYS A 1 177 ? 7.242 -0.097 11.597 1.00 93.38 177 LYS A O 1
ATOM 1411 N N . ASP A 1 178 ? 5.226 0.796 12.131 1.00 93.56 178 ASP A N 1
ATOM 1412 C CA . ASP A 1 178 ? 5.378 2.132 11.560 1.00 93.56 178 ASP A CA 1
ATOM 1413 C C . ASP A 1 178 ? 5.966 2.162 10.130 1.00 93.56 178 ASP A C 1
ATOM 1415 O O . ASP A 1 178 ? 6.899 2.920 9.857 1.00 93.56 178 ASP A O 1
ATOM 1419 N N . PRO A 1 179 ? 5.461 1.327 9.193 1.00 95.19 179 PRO A N 1
ATOM 1420 C CA . PRO A 1 179 ? 6.075 1.188 7.867 1.00 95.19 179 PRO A CA 1
ATOM 1421 C C . PRO A 1 179 ? 5.994 2.470 7.025 1.00 95.19 179 PRO A C 1
ATOM 1423 O O . PRO A 1 179 ? 6.775 2.651 6.096 1.00 95.19 179 PRO A O 1
ATOM 1426 N N . PHE A 1 180 ? 5.072 3.375 7.360 1.00 96.19 180 PHE A N 1
ATOM 1427 C CA . PHE A 1 180 ? 4.804 4.601 6.611 1.00 96.19 180 PHE A CA 1
ATOM 1428 C C . PHE A 1 180 ? 5.468 5.848 7.216 1.00 96.19 180 PHE A C 1
ATOM 1430 O O . PHE A 1 180 ? 5.224 6.949 6.722 1.00 96.19 180 PHE A O 1
ATOM 1437 N N . HIS A 1 181 ? 6.308 5.705 8.249 1.00 94.88 181 HIS A N 1
ATOM 1438 C CA . HIS A 1 181 ? 6.938 6.841 8.929 1.00 94.88 181 HIS A CA 1
ATOM 1439 C C . HIS A 1 181 ? 7.789 7.698 7.985 1.00 94.88 181 HIS A C 1
ATOM 1441 O O . HIS A 1 181 ? 7.546 8.889 7.817 1.00 94.88 181 HIS A O 1
ATOM 1447 N N . GLU A 1 182 ? 8.779 7.092 7.323 1.00 94.81 182 GLU A N 1
ATOM 1448 C CA . GLU A 1 182 ? 9.708 7.847 6.474 1.00 94.81 182 GLU A CA 1
ATOM 1449 C C . GLU A 1 182 ? 8.998 8.474 5.270 1.00 94.81 182 GLU A C 1
ATOM 1451 O O . GLU A 1 182 ? 9.271 9.619 4.916 1.00 94.81 182 GLU A O 1
ATOM 1456 N N . THR A 1 183 ? 8.065 7.741 4.659 1.00 96.31 183 THR A N 1
ATOM 1457 C CA . THR A 1 183 ? 7.386 8.179 3.438 1.00 96.31 183 THR A CA 1
ATOM 1458 C C . THR A 1 183 ? 6.182 9.067 3.739 1.00 96.31 183 THR A C 1
ATOM 1460 O O . THR A 1 183 ? 6.164 10.233 3.355 1.00 96.31 183 THR A O 1
ATOM 1463 N N . CYS A 1 184 ? 5.159 8.564 4.427 1.00 96.56 184 CYS A N 1
ATOM 1464 C CA . CYS A 1 184 ? 3.923 9.322 4.591 1.00 96.56 184 CYS A CA 1
ATOM 1465 C C . CYS A 1 184 ? 4.046 10.424 5.640 1.00 96.56 184 CYS A C 1
ATOM 1467 O O . CYS A 1 184 ? 3.624 11.540 5.359 1.00 96.56 184 CYS A O 1
ATOM 1469 N N . ASP A 1 185 ? 4.645 10.154 6.804 1.00 94.50 185 ASP A N 1
ATOM 1470 C CA . ASP A 1 185 ? 4.849 11.210 7.805 1.00 94.50 185 ASP A CA 1
ATOM 1471 C C . ASP A 1 185 ? 5.991 12.162 7.397 1.00 94.50 185 ASP A C 1
ATOM 1473 O O . ASP A 1 185 ? 5.869 13.372 7.563 1.00 94.50 185 ASP A O 1
ATOM 1477 N N . GLY A 1 186 ? 7.093 11.638 6.847 1.00 93.38 186 GLY A N 1
ATOM 1478 C CA . GLY A 1 186 ? 8.290 12.431 6.536 1.00 93.38 186 GLY A CA 1
ATOM 1479 C C . GLY A 1 186 ? 8.245 13.212 5.217 1.00 93.38 186 GLY A C 1
ATOM 1480 O O . GLY A 1 186 ? 8.785 14.322 5.125 1.00 93.38 186 GLY A O 1
ATOM 1481 N N . VAL A 1 187 ? 7.618 12.656 4.178 1.00 94.19 187 VAL A N 1
ATOM 1482 C CA . VAL A 1 187 ? 7.549 13.303 2.859 1.00 94.19 187 VAL A CA 1
ATOM 1483 C C . VAL A 1 187 ? 6.200 13.959 2.648 1.00 94.19 187 VAL A C 1
ATOM 1485 O O . VAL A 1 187 ? 6.170 15.144 2.319 1.00 94.19 187 VAL A O 1
ATOM 1488 N N . TRP A 1 188 ? 5.116 13.207 2.836 1.00 93.62 188 TRP A N 1
ATOM 1489 C CA . TRP A 1 188 ? 3.815 13.589 2.294 1.00 93.62 188 TRP A CA 1
ATOM 1490 C C . TRP A 1 188 ? 2.877 14.336 3.243 1.00 93.62 188 TRP A C 1
ATOM 1492 O O . TRP A 1 188 ? 1.993 15.043 2.764 1.00 93.62 188 TRP A O 1
ATOM 1502 N N . ALA A 1 189 ? 3.042 14.200 4.559 1.00 91.94 189 ALA A N 1
ATOM 1503 C CA . ALA A 1 189 ? 2.116 14.767 5.539 1.00 91.94 189 ALA A CA 1
ATOM 1504 C C . ALA A 1 189 ? 1.917 16.281 5.380 1.00 91.94 189 ALA A C 1
ATOM 1506 O O . ALA A 1 189 ? 0.786 16.748 5.489 1.00 91.94 189 ALA A O 1
ATOM 1507 N N . ASP A 1 190 ? 2.981 17.013 5.037 1.00 88.25 190 ASP A N 1
ATOM 1508 C CA . ASP A 1 190 ? 2.963 18.470 4.835 1.00 88.25 190 ASP A CA 1
ATOM 1509 C C . ASP A 1 190 ? 2.041 18.927 3.684 1.00 88.25 190 ASP A C 1
ATOM 1511 O O . ASP A 1 190 ? 1.697 20.104 3.611 1.00 88.25 190 ASP A O 1
ATOM 1515 N N . TYR A 1 191 ? 1.659 18.027 2.770 1.00 88.12 191 TYR A N 1
ATOM 1516 C CA . TYR A 1 191 ? 0.818 18.346 1.607 1.00 88.12 191 TYR A CA 1
ATOM 1517 C C . TYR A 1 191 ? -0.653 17.953 1.787 1.00 88.12 191 TYR A C 1
ATOM 1519 O O . TYR A 1 191 ? -1.502 18.370 0.998 1.00 88.12 191 TYR A O 1
ATOM 1527 N N . PHE A 1 192 ? -0.963 17.133 2.793 1.00 85.56 192 PHE A N 1
ATOM 1528 C CA . PHE A 1 192 ? -2.298 16.564 3.002 1.00 85.56 192 PHE A CA 1
ATOM 1529 C C . PHE A 1 192 ? -3.018 17.095 4.248 1.00 85.56 192 PHE A C 1
ATOM 1531 O O . PHE A 1 192 ? -4.217 16.843 4.399 1.00 85.56 192 PHE A O 1
ATOM 1538 N N . LEU A 1 193 ? -2.304 17.787 5.138 1.00 69.38 193 LEU A N 1
ATOM 1539 C CA . LEU A 1 193 ? -2.787 18.307 6.422 1.00 69.38 193 LEU A CA 1
ATOM 1540 C C . LEU A 1 193 ? -2.710 19.835 6.460 1.00 69.38 193 LEU A C 1
ATOM 1542 O O . LEU A 1 193 ? -3.613 20.426 7.097 1.00 69.38 193 LEU A O 1
#